Protein AF-A0A831TQZ9-F1 (afdb_monomer_lite)

Secondary structure (DSSP, 8-state):
--SHHHHHHHHHHHHHHHHHHHHHHHHTSS-EEEEEEEEEEETTEEEEEEEEEEEEEEEEEEEE-TTGGGGEEEEEEEETTEEEE-EEETTEEEEEEEEEEEEEEEEEEE--EEE-SSEEEEEEEEE-SBTT-EEEEEEEEE--TT-EEE-SSSEEETTEEEEEEEE-TT-EEEEEEEEEGGG---EEEEEEEEEEEE-SSEEEEEEEEEEEE-SSS-EEEEEEEEETTEEEEEEEETTEEPPGGGEEEEEETTEEEEEEEEEEEE-STT-EEEEEEEEEEE--TT--S--------

Sequence (297 aa):
MRVEGNMRSLVAVLIVTLLAAAYTAYAETSYTAYVRLTGRIENGYVVLFLNMSLPAPTSTLEFNISRHGDRIVLAWAETDRGGVLGRISDEILRIDVDHRRTSFYVILVIDAISTNSTHVNLEIPVPLSPLGSVCRIEGSITLGATFSGETSYGNFSGGVIRYNMTIPPGSLDMVRASALLSNVQLARITYLNRTIYLSPDRVIFLDTYTLKSEGLLPVSTFMLTLPAGYELEGVGSGLFSYPERYISKHSSDNSTLVVIYLLTSLQAPGQEAKLDVKLLRQRSARFSTPSWDWEFL

Structure (mmCIF, N/CA/C/O backbone):
data_AF-A0A831TQZ9-F1
#
_entry.id   AF-A0A831TQZ9-F1
#
loop_
_atom_site.group_PDB
_atom_site.id
_atom_site.type_symbol
_atom_site.label_atom_id
_atom_site.label_alt_id
_atom_site.label_comp_id
_atom_site.label_asym_id
_atom_site.label_entity_id
_atom_site.label_seq_id
_atom_site.pdbx_PDB_ins_code
_atom_site.Cartn_x
_atom_site.Cartn_y
_atom_site.Cartn_z
_atom_site.occupancy
_atom_site.B_iso_or_equiv
_atom_site.auth_seq_id
_atom_site.auth_comp_id
_atom_site.auth_asym_id
_atom_site.auth_atom_id
_atom_site.pdbx_PDB_model_num
ATOM 1 N N . MET A 1 1 ? 64.493 5.624 -24.225 1.00 45.28 1 MET A N 1
ATOM 2 C CA . MET A 1 1 ? 63.245 4.912 -24.584 1.00 45.28 1 MET A CA 1
ATOM 3 C C . MET A 1 1 ? 62.314 4.871 -23.375 1.00 45.28 1 MET A C 1
ATOM 5 O O . MET A 1 1 ? 62.468 4.001 -22.532 1.00 45.28 1 MET A O 1
ATOM 9 N N . ARG A 1 2 ? 61.411 5.848 -23.217 1.00 50.31 2 ARG A N 1
ATOM 10 C CA . ARG A 1 2 ? 60.370 5.822 -22.163 1.00 50.31 2 ARG A CA 1
ATOM 11 C C . ARG A 1 2 ? 59.175 6.725 -22.511 1.00 50.31 2 ARG A C 1
ATOM 13 O O . ARG A 1 2 ? 58.661 7.434 -21.660 1.00 50.31 2 ARG A O 1
ATOM 20 N N . VAL A 1 3 ? 58.780 6.740 -23.787 1.00 50.03 3 VAL A N 1
ATOM 21 C CA . VAL A 1 3 ? 57.689 7.597 -24.303 1.00 50.03 3 VAL A CA 1
ATOM 22 C C . VAL A 1 3 ? 56.472 6.767 -24.747 1.00 50.03 3 VAL A C 1
ATOM 24 O O . VAL A 1 3 ? 55.342 7.227 -24.632 1.00 50.03 3 VAL A O 1
ATOM 27 N N . GLU A 1 4 ? 56.656 5.499 -25.130 1.00 48.94 4 GLU A N 1
ATOM 28 C CA . GLU A 1 4 ? 55.562 4.649 -25.636 1.00 48.94 4 GLU A CA 1
ATOM 29 C C . GLU A 1 4 ? 54.569 4.175 -24.559 1.00 48.94 4 GLU A C 1
ATOM 31 O O . GLU A 1 4 ? 53.394 3.959 -24.856 1.00 48.94 4 GLU A O 1
ATOM 36 N N . GLY A 1 5 ? 54.998 4.054 -23.296 1.00 50.78 5 GLY A N 1
ATOM 37 C CA . GLY A 1 5 ? 54.125 3.619 -22.194 1.00 50.78 5 GLY A CA 1
ATOM 38 C C . GLY A 1 5 ? 53.070 4.658 -21.794 1.00 50.78 5 GLY A C 1
ATOM 39 O O . GLY A 1 5 ? 51.931 4.302 -21.496 1.00 50.78 5 GLY A O 1
ATOM 40 N N . ASN A 1 6 ? 53.415 5.949 -21.857 1.00 55.88 6 ASN A N 1
ATOM 41 C CA . ASN A 1 6 ? 52.508 7.032 -21.460 1.00 55.88 6 ASN A CA 1
ATOM 42 C C . ASN A 1 6 ? 51.420 7.291 -22.505 1.00 55.88 6 ASN A C 1
ATOM 44 O O . ASN A 1 6 ? 50.287 7.587 -22.139 1.00 55.88 6 ASN A O 1
ATOM 48 N N . MET A 1 7 ? 51.733 7.125 -23.792 1.00 53.38 7 MET A N 1
ATOM 49 C CA . MET A 1 7 ? 50.779 7.359 -24.878 1.00 53.38 7 MET A CA 1
ATOM 50 C C . MET A 1 7 ? 49.679 6.287 -24.913 1.00 53.38 7 MET A C 1
ATOM 52 O O . MET A 1 7 ? 48.516 6.610 -25.128 1.00 53.38 7 MET A O 1
ATOM 56 N N . ARG A 1 8 ? 50.011 5.025 -24.603 1.00 55.91 8 ARG A N 1
ATOM 57 C CA . ARG A 1 8 ? 49.020 3.937 -24.488 1.00 55.91 8 ARG A CA 1
ATOM 58 C C . ARG A 1 8 ? 48.081 4.117 -23.293 1.00 55.91 8 ARG A C 1
ATOM 60 O O . ARG A 1 8 ? 46.890 3.858 -23.423 1.00 55.91 8 ARG A O 1
ATOM 67 N N . SER A 1 9 ? 48.600 4.602 -22.162 1.00 59.28 9 SER A N 1
ATOM 68 C CA . SER A 1 9 ? 47.792 4.891 -20.968 1.00 59.28 9 SER A CA 1
ATOM 69 C C . SER A 1 9 ? 46.834 6.068 -21.198 1.00 59.28 9 SER A C 1
ATOM 71 O O . SER A 1 9 ? 45.653 5.979 -20.878 1.00 59.28 9 SER A O 1
ATOM 73 N N . LEU A 1 10 ? 47.302 7.134 -21.858 1.00 63.69 10 LEU A N 1
ATOM 74 C CA . LEU A 1 10 ? 46.471 8.287 -22.226 1.00 63.69 10 LEU A CA 1
ATOM 75 C C . LEU A 1 10 ? 45.359 7.917 -23.212 1.00 63.69 10 LEU A C 1
ATOM 77 O O . LEU A 1 10 ? 44.222 8.341 -23.034 1.00 63.69 10 LEU A O 1
ATOM 81 N N . VAL A 1 11 ? 45.664 7.085 -24.212 1.00 68.50 11 VAL A N 1
ATOM 82 C CA . VAL A 1 11 ? 44.663 6.579 -25.163 1.00 68.50 11 VAL A CA 1
ATOM 83 C C . VAL A 1 11 ? 43.644 5.677 -24.462 1.00 68.50 11 VAL A C 1
ATOM 85 O O . VAL A 1 11 ? 42.454 5.810 -24.718 1.00 68.50 11 VAL A O 1
ATOM 88 N N . ALA A 1 12 ? 44.069 4.814 -23.534 1.00 65.50 12 ALA A N 1
ATOM 89 C CA . ALA A 1 12 ? 43.154 3.974 -22.763 1.00 65.50 12 ALA A CA 1
ATOM 90 C C . ALA A 1 12 ? 42.217 4.804 -21.869 1.00 65.50 12 ALA A C 1
ATOM 92 O O . ALA A 1 12 ? 41.013 4.569 -21.865 1.00 65.50 12 ALA A O 1
ATOM 93 N N . VAL A 1 13 ? 42.739 5.818 -21.170 1.00 71.88 13 VAL A N 1
ATOM 94 C CA . VAL A 1 13 ? 41.924 6.729 -20.349 1.00 71.88 13 VAL A CA 1
ATOM 95 C C . VAL A 1 13 ? 40.950 7.527 -21.215 1.00 71.88 13 VAL A C 1
ATOM 97 O O . VAL A 1 13 ? 39.786 7.658 -20.840 1.00 71.88 13 VAL A O 1
ATOM 100 N N . LEU A 1 14 ? 41.384 8.004 -22.387 1.00 71.31 14 LEU A N 1
ATOM 101 C CA . LEU A 1 14 ? 40.538 8.736 -23.334 1.00 71.31 14 LEU A CA 1
ATOM 102 C C . LEU A 1 14 ? 39.421 7.850 -23.905 1.00 71.31 14 LEU A C 1
ATOM 104 O O . LEU A 1 14 ? 38.276 8.277 -23.987 1.00 71.31 14 LEU A O 1
ATOM 108 N N . ILE A 1 15 ? 39.731 6.599 -24.256 1.00 68.38 15 ILE A N 1
ATOM 109 C CA . ILE A 1 15 ? 38.744 5.620 -24.732 1.00 68.38 15 ILE A CA 1
ATOM 110 C C . ILE A 1 15 ? 37.733 5.296 -23.629 1.00 68.38 15 ILE A C 1
ATOM 112 O O . ILE A 1 15 ? 36.536 5.287 -23.897 1.00 68.38 15 ILE A O 1
ATOM 116 N N . VAL A 1 16 ? 38.180 5.086 -22.387 1.00 65.44 16 VAL A N 1
ATOM 117 C CA . VAL A 1 16 ? 37.290 4.815 -21.244 1.00 65.44 16 VAL A CA 1
ATOM 118 C C . VAL A 1 16 ? 36.401 6.020 -20.926 1.00 65.44 16 VAL A C 1
ATOM 120 O O . VAL A 1 16 ? 35.212 5.841 -20.676 1.00 65.44 16 VAL A O 1
ATOM 123 N N . THR A 1 17 ? 36.927 7.245 -20.991 1.00 64.81 17 THR A N 1
ATOM 124 C CA . THR A 1 17 ? 36.119 8.464 -20.791 1.00 64.81 17 THR A CA 1
ATOM 125 C C . THR A 1 17 ? 35.145 8.712 -21.938 1.00 64.81 17 THR A C 1
ATOM 127 O O . THR A 1 17 ? 34.007 9.093 -21.678 1.00 64.81 17 THR A O 1
ATOM 130 N N . LEU A 1 18 ? 35.528 8.430 -23.187 1.00 58.62 18 LEU A N 1
ATOM 131 C CA . LEU A 1 18 ? 34.622 8.485 -24.339 1.00 58.62 18 LEU A CA 1
ATOM 132 C C . LEU A 1 18 ? 33.531 7.411 -24.270 1.00 58.62 18 LEU A C 1
ATOM 134 O O . LEU A 1 18 ? 32.382 7.713 -24.566 1.00 58.62 18 LEU A O 1
ATOM 138 N N . LEU A 1 19 ? 33.853 6.188 -23.840 1.00 57.56 19 LEU A N 1
ATOM 139 C CA . LEU A 1 19 ? 32.871 5.122 -23.614 1.00 57.56 19 LEU A CA 1
ATOM 140 C C . LEU A 1 19 ? 31.916 5.463 -22.466 1.00 57.56 19 LEU A C 1
ATOM 142 O O . LEU A 1 19 ? 30.716 5.246 -22.599 1.00 57.56 19 LEU A O 1
ATOM 146 N N . ALA A 1 20 ? 32.420 6.043 -21.373 1.00 53.69 20 ALA A N 1
ATOM 147 C CA . ALA A 1 20 ? 31.590 6.504 -20.263 1.00 53.69 20 ALA A CA 1
ATOM 148 C C . ALA A 1 20 ? 30.656 7.650 -20.691 1.00 53.69 20 ALA A C 1
ATOM 150 O O . ALA A 1 20 ? 29.463 7.601 -20.402 1.00 53.69 20 ALA A O 1
ATOM 151 N N . ALA A 1 21 ? 31.168 8.629 -21.444 1.00 53.00 21 ALA A N 1
ATOM 152 C CA . ALA A 1 21 ? 30.381 9.746 -21.967 1.00 53.00 21 ALA A CA 1
ATOM 153 C C . ALA A 1 21 ? 29.355 9.302 -23.030 1.00 53.00 21 ALA A C 1
ATOM 155 O O . ALA A 1 21 ? 28.227 9.797 -23.061 1.00 53.00 21 ALA A O 1
ATOM 156 N N . ALA A 1 22 ? 29.716 8.339 -23.884 1.00 48.84 22 ALA A N 1
ATOM 157 C CA . ALA A 1 22 ? 28.809 7.754 -24.867 1.00 48.84 22 ALA A CA 1
ATOM 158 C C . ALA A 1 22 ? 27.706 6.924 -24.196 1.00 48.84 22 ALA A C 1
ATOM 160 O O . ALA A 1 22 ? 26.559 6.991 -24.626 1.00 48.84 22 ALA A O 1
ATOM 161 N N . TYR A 1 23 ? 28.015 6.201 -23.113 1.00 48.91 23 TYR A N 1
ATOM 162 C CA . TYR A 1 23 ? 27.015 5.485 -22.319 1.00 48.91 23 TYR A CA 1
ATOM 163 C C . TYR A 1 23 ? 26.017 6.448 -21.660 1.00 48.91 23 TYR A C 1
ATOM 165 O O . TYR A 1 23 ? 24.810 6.221 -21.734 1.00 48.91 23 TYR A O 1
ATOM 173 N N . THR A 1 24 ? 26.490 7.566 -21.095 1.00 47.72 24 THR A N 1
ATOM 174 C CA . THR A 1 24 ? 25.603 8.591 -20.519 1.00 47.72 24 THR A CA 1
ATOM 175 C C . THR A 1 24 ? 24.742 9.287 -21.576 1.00 47.72 24 THR A C 1
ATOM 177 O O . THR A 1 24 ? 23.561 9.508 -21.335 1.00 47.72 24 THR A O 1
ATOM 180 N N . ALA A 1 25 ? 25.280 9.563 -22.769 1.00 42.09 25 ALA A N 1
ATOM 181 C CA . ALA A 1 25 ? 24.536 10.228 -23.844 1.00 42.09 25 ALA A CA 1
ATOM 182 C C . ALA A 1 25 ? 23.532 9.301 -24.562 1.00 42.09 25 ALA A C 1
ATOM 184 O O . ALA A 1 25 ? 22.461 9.743 -24.986 1.00 42.09 25 ALA A O 1
ATOM 185 N N . TYR A 1 26 ? 23.843 8.005 -24.689 1.00 44.28 26 TYR A N 1
ATOM 186 C CA . TYR A 1 26 ? 22.933 7.026 -25.297 1.00 44.28 26 TYR A CA 1
ATOM 187 C C . TYR A 1 26 ? 21.764 6.676 -24.363 1.00 44.28 26 TYR A C 1
ATOM 189 O O . TYR A 1 26 ? 20.643 6.464 -24.824 1.00 44.28 26 TYR A O 1
ATOM 197 N N . ALA A 1 27 ? 21.992 6.691 -23.044 1.00 45.19 27 ALA A N 1
ATOM 198 C CA . ALA A 1 27 ? 20.938 6.514 -22.046 1.00 45.19 27 ALA A CA 1
ATOM 199 C C . ALA A 1 27 ? 19.911 7.666 -22.037 1.00 45.19 27 ALA A C 1
ATOM 201 O O . ALA A 1 27 ? 18.756 7.444 -21.681 1.00 45.19 27 ALA A O 1
ATOM 202 N N . GLU A 1 28 ? 20.298 8.874 -22.464 1.00 44.91 28 GLU A N 1
ATOM 203 C CA . GLU A 1 28 ? 19.403 10.038 -22.504 1.00 44.91 28 GLU A CA 1
ATOM 204 C C . GLU A 1 28 ? 18.481 10.094 -23.735 1.00 44.91 28 GLU A C 1
ATOM 206 O O . GLU A 1 28 ? 17.504 10.842 -23.711 1.00 44.91 28 GLU A O 1
ATOM 211 N N . THR A 1 29 ? 18.738 9.337 -24.813 1.00 42.62 29 THR A N 1
ATOM 212 C CA . THR A 1 29 ? 18.192 9.710 -26.137 1.00 42.62 29 THR A CA 1
ATOM 213 C C . THR A 1 29 ? 17.257 8.728 -26.851 1.00 42.62 29 THR A C 1
ATOM 215 O O . THR A 1 29 ? 16.837 9.057 -27.957 1.00 42.62 29 THR A O 1
ATOM 218 N N . SER A 1 30 ? 16.825 7.581 -26.298 1.00 46.62 30 SER A N 1
ATOM 219 C CA . SER A 1 30 ? 15.807 6.781 -27.040 1.00 46.62 30 SER A CA 1
ATOM 220 C C . SER A 1 30 ? 14.909 5.771 -26.306 1.00 46.62 30 SER A C 1
ATOM 222 O O . SER A 1 30 ? 13.954 5.307 -26.925 1.00 46.62 30 SER A O 1
ATOM 224 N N . TYR A 1 31 ? 15.106 5.455 -25.020 1.00 56.94 31 TYR A N 1
ATOM 225 C CA . TYR A 1 31 ? 14.285 4.439 -24.325 1.00 56.94 31 TYR A CA 1
ATOM 226 C C . TYR A 1 31 ? 13.907 4.852 -22.898 1.00 56.94 31 TYR A C 1
ATOM 228 O O . TYR A 1 31 ? 14.174 4.138 -21.932 1.00 56.94 31 TYR A O 1
ATOM 236 N N . THR A 1 32 ? 13.283 6.021 -22.760 1.00 80.12 32 THR A N 1
ATOM 237 C CA . THR A 1 32 ? 12.825 6.517 -21.457 1.00 80.12 32 THR A CA 1
ATOM 238 C C . THR A 1 32 ? 11.405 6.034 -21.191 1.00 80.12 32 THR A C 1
ATOM 240 O O . THR A 1 32 ? 10.458 6.490 -21.830 1.00 80.12 32 THR A O 1
ATOM 243 N N . ALA A 1 33 ? 11.250 5.113 -20.245 1.00 91.38 33 ALA A N 1
ATOM 244 C CA . ALA A 1 33 ? 9.949 4.798 -19.675 1.00 91.38 33 ALA A CA 1
ATOM 245 C C . ALA A 1 33 ? 9.443 5.979 -18.831 1.00 91.38 33 ALA A C 1
ATOM 247 O O . ALA A 1 33 ? 10.221 6.774 -18.305 1.00 91.38 33 ALA A O 1
ATOM 248 N N . TYR A 1 34 ? 8.132 6.106 -18.689 1.00 95.38 34 TYR A N 1
ATOM 249 C CA . TYR A 1 34 ? 7.502 7.075 -17.799 1.00 95.38 34 TYR A CA 1
ATOM 250 C C . TYR A 1 34 ? 6.829 6.335 -16.650 1.00 95.38 34 TYR A C 1
ATOM 252 O O . TYR A 1 34 ? 6.107 5.368 -16.889 1.00 95.38 34 TYR A O 1
ATOM 260 N N . VAL A 1 35 ? 7.059 6.787 -15.419 1.00 96.56 35 VAL A N 1
ATOM 261 C CA . VAL A 1 35 ? 6.454 6.228 -14.206 1.00 96.56 35 VAL A CA 1
ATOM 262 C C . VAL A 1 35 ? 5.778 7.358 -13.442 1.00 96.56 35 VAL A C 1
ATOM 264 O O . VAL A 1 35 ? 6.437 8.285 -12.974 1.00 96.56 35 VAL A O 1
ATOM 267 N N . ARG A 1 36 ? 4.459 7.266 -13.284 1.00 97.38 36 ARG A N 1
ATOM 268 C CA . ARG A 1 36 ? 3.691 8.115 -12.380 1.00 97.38 36 ARG A CA 1
ATOM 269 C C . ARG A 1 36 ? 3.453 7.372 -11.074 1.00 97.38 36 ARG A C 1
ATOM 271 O O . ARG A 1 36 ? 2.739 6.373 -11.054 1.00 97.38 36 ARG A O 1
ATOM 278 N N . LEU A 1 37 ? 4.038 7.880 -9.997 1.00 97.25 37 LEU A N 1
ATOM 279 C CA . LEU A 1 37 ? 3.969 7.302 -8.661 1.00 97.25 37 LEU A CA 1
ATOM 280 C C . LEU A 1 37 ? 3.017 8.111 -7.781 1.00 97.25 37 LEU A C 1
ATOM 282 O O . LEU A 1 37 ? 3.194 9.311 -7.583 1.00 97.25 37 LEU A O 1
ATOM 286 N N . THR A 1 38 ? 2.049 7.448 -7.171 1.00 96.81 38 THR A N 1
ATOM 287 C CA . THR A 1 38 ? 1.302 8.013 -6.044 1.00 96.81 38 THR A CA 1
ATOM 288 C C . THR A 1 38 ? 1.358 7.042 -4.884 1.00 96.81 38 THR A C 1
ATOM 290 O O . THR A 1 38 ? 1.148 5.856 -5.096 1.00 96.81 38 THR A O 1
ATOM 293 N N . GLY A 1 39 ? 1.621 7.512 -3.671 1.00 94.94 39 GLY A N 1
ATOM 294 C CA . GLY A 1 39 ? 1.607 6.655 -2.491 1.00 94.94 39 GLY A CA 1
ATOM 295 C C . GLY A 1 39 ? 0.960 7.325 -1.294 1.00 94.94 39 GLY A C 1
ATOM 296 O O . GLY A 1 39 ? 0.911 8.554 -1.212 1.00 94.94 39 GLY A O 1
ATOM 297 N N . ARG A 1 40 ? 0.458 6.523 -0.361 1.00 92.88 40 ARG A N 1
ATOM 298 C CA . ARG A 1 40 ? -0.129 7.008 0.891 1.00 92.88 40 ARG A CA 1
ATOM 299 C C . ARG A 1 40 ? -0.112 5.930 1.965 1.00 92.88 40 ARG A C 1
ATOM 301 O O . ARG A 1 40 ? 0.042 4.750 1.659 1.00 92.88 40 ARG A O 1
ATOM 308 N N . ILE A 1 41 ? -0.258 6.349 3.217 1.00 88.69 41 ILE A N 1
ATOM 309 C CA . ILE A 1 41 ? -0.460 5.427 4.335 1.00 88.69 41 ILE A CA 1
ATOM 310 C C . ILE A 1 41 ? -1.941 5.049 4.386 1.00 88.69 41 ILE A C 1
ATOM 312 O O . ILE A 1 41 ? -2.796 5.930 4.467 1.00 88.69 41 ILE A O 1
ATOM 316 N N . GLU A 1 42 ? -2.237 3.754 4.372 1.00 84.31 42 GLU A N 1
ATOM 317 C CA . GLU A 1 42 ? -3.580 3.214 4.568 1.00 84.31 42 GLU A CA 1
ATOM 318 C C . GLU A 1 42 ? -3.540 2.076 5.578 1.00 84.31 42 GLU A C 1
ATOM 320 O O . GLU A 1 42 ? -2.797 1.114 5.411 1.00 84.31 42 GLU A O 1
ATOM 325 N N . ASN A 1 43 ? -4.361 2.175 6.626 1.00 81.12 43 ASN A N 1
ATOM 326 C CA . ASN A 1 43 ? -4.662 1.058 7.525 1.00 81.12 43 ASN A CA 1
ATOM 327 C C . ASN A 1 43 ? -3.433 0.313 8.102 1.00 81.12 43 ASN A C 1
ATOM 329 O O . ASN A 1 43 ? -3.472 -0.901 8.309 1.00 81.12 43 ASN A O 1
ATOM 333 N N . GLY A 1 44 ? -2.348 1.046 8.377 1.00 83.44 44 GLY A N 1
ATOM 334 C CA . GLY A 1 44 ? -1.099 0.502 8.927 1.00 83.44 44 GLY A CA 1
ATOM 335 C C . GLY A 1 44 ? -0.077 0.041 7.883 1.00 83.44 44 GLY A C 1
ATOM 336 O O . GLY A 1 44 ? 0.973 -0.471 8.259 1.00 83.44 44 GLY A O 1
ATOM 337 N N . TYR A 1 45 ? -0.346 0.264 6.597 1.00 90.56 45 TYR A N 1
ATOM 338 C CA . TYR A 1 45 ? 0.538 -0.053 5.479 1.00 90.56 45 TYR A CA 1
ATOM 339 C C . TYR A 1 45 ? 0.828 1.188 4.639 1.00 90.56 45 TYR A C 1
ATOM 341 O O . TYR A 1 45 ? 0.096 2.178 4.675 1.00 90.56 45 TYR A O 1
ATOM 349 N N . VAL A 1 46 ? 1.899 1.135 3.852 1.00 93.62 46 VAL A N 1
ATOM 350 C CA . VAL A 1 46 ? 2.133 2.094 2.772 1.00 93.62 46 VAL A CA 1
ATOM 351 C C . VAL A 1 46 ? 1.690 1.454 1.470 1.00 93.62 46 VAL A C 1
ATOM 353 O O . VAL A 1 46 ? 2.209 0.409 1.085 1.00 93.62 46 VAL A O 1
ATOM 356 N N . VAL A 1 47 ? 0.753 2.097 0.783 1.00 94.19 47 VAL A N 1
ATOM 357 C CA . VAL A 1 47 ? 0.268 1.653 -0.523 1.00 94.19 47 VAL A CA 1
ATOM 358 C C . VAL A 1 47 ? 0.859 2.562 -1.590 1.00 94.19 47 VAL A C 1
ATOM 360 O O . VAL A 1 47 ? 0.710 3.786 -1.522 1.00 94.19 47 VAL A O 1
ATOM 363 N N . LEU A 1 48 ? 1.549 1.970 -2.562 1.00 96.56 48 LEU A N 1
ATOM 364 C CA . LEU A 1 48 ? 2.115 2.649 -3.721 1.00 96.56 48 LEU A CA 1
ATOM 365 C C . LEU A 1 48 ? 1.367 2.224 -4.981 1.00 96.56 48 LEU A C 1
ATOM 367 O O . LEU A 1 48 ? 1.179 1.040 -5.235 1.00 96.56 48 LEU A O 1
ATOM 371 N N . PHE A 1 49 ? 1.014 3.201 -5.802 1.00 96.00 49 PHE A N 1
ATOM 372 C CA . PHE A 1 49 ? 0.387 3.027 -7.101 1.00 96.00 49 PHE A CA 1
ATOM 373 C C . PHE A 1 49 ? 1.343 3.554 -8.169 1.00 96.00 49 PHE A C 1
ATOM 375 O O . PHE A 1 49 ? 1.695 4.738 -8.167 1.00 96.00 49 PHE A O 1
ATOM 382 N N . LEU A 1 50 ? 1.765 2.677 -9.073 1.00 96.56 50 LEU A N 1
ATOM 383 C CA . LEU A 1 50 ? 2.693 2.971 -10.153 1.00 96.56 50 LEU A CA 1
ATOM 384 C C . LEU A 1 50 ? 1.958 2.811 -11.480 1.00 96.56 50 LEU A C 1
ATOM 386 O O . LEU A 1 50 ? 1.612 1.702 -11.881 1.00 96.56 50 LEU A O 1
ATOM 390 N N . ASN A 1 51 ? 1.733 3.919 -12.178 1.00 95.62 51 ASN A N 1
ATOM 391 C CA . ASN A 1 51 ? 1.233 3.909 -13.547 1.00 95.62 51 ASN A CA 1
ATOM 392 C C . ASN A 1 51 ? 2.409 4.126 -14.500 1.00 95.62 51 ASN A C 1
ATOM 394 O O . ASN A 1 51 ? 3.074 5.160 -14.447 1.00 95.62 51 ASN A O 1
ATOM 398 N N . MET A 1 52 ? 2.691 3.136 -15.339 1.00 95.00 52 MET A N 1
ATOM 399 C CA . MET A 1 52 ? 3.896 3.079 -16.150 1.00 95.00 52 MET A CA 1
ATOM 400 C C . MET A 1 52 ? 3.578 3.021 -17.637 1.00 95.00 52 MET A C 1
ATOM 402 O O . MET A 1 52 ? 2.635 2.354 -18.067 1.00 95.00 52 MET A O 1
ATOM 406 N N . SER A 1 53 ? 4.430 3.674 -18.420 1.00 95.44 53 SER A N 1
ATOM 407 C CA . SER A 1 53 ? 4.478 3.596 -19.875 1.00 95.44 53 SER A CA 1
ATOM 408 C C . SER A 1 53 ? 5.905 3.266 -20.302 1.00 95.44 53 SER A C 1
ATOM 410 O O . SER A 1 53 ? 6.829 4.041 -20.062 1.00 95.44 53 SER A O 1
ATOM 412 N N . LEU A 1 54 ? 6.101 2.092 -20.887 1.00 92.94 54 LEU A N 1
ATOM 413 C CA . LEU A 1 54 ? 7.383 1.580 -21.345 1.00 92.94 54 LEU A CA 1
ATOM 414 C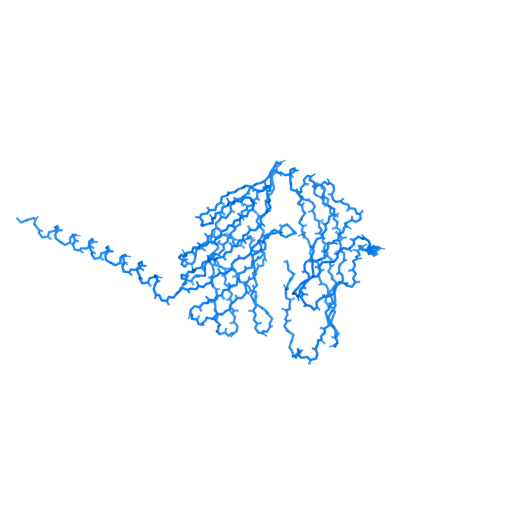 C . LEU A 1 54 ? 7.575 1.853 -22.841 1.00 92.94 54 LEU A C 1
ATOM 416 O O . LEU A 1 54 ? 6.615 1.782 -23.612 1.00 92.94 54 LEU A O 1
ATOM 420 N N . PRO A 1 55 ? 8.822 2.080 -23.286 1.00 89.62 55 PRO A N 1
ATOM 421 C CA . PRO A 1 55 ? 9.121 2.371 -24.686 1.00 89.62 55 PRO A CA 1
ATOM 422 C C . PRO A 1 55 ? 8.946 1.156 -25.612 1.00 89.62 55 PRO A C 1
ATOM 424 O O . PRO A 1 55 ? 8.778 1.325 -26.817 1.00 89.62 55 PRO A O 1
ATOM 427 N N . ALA A 1 56 ? 8.977 -0.067 -25.070 1.00 89.19 56 ALA A N 1
ATOM 428 C CA . ALA A 1 56 ? 8.807 -1.303 -25.825 1.00 89.19 56 ALA A CA 1
ATOM 429 C C . ALA A 1 56 ? 7.840 -2.264 -25.107 1.00 89.19 56 ALA A C 1
ATOM 431 O O . ALA A 1 56 ? 7.843 -2.315 -23.874 1.00 89.19 56 ALA A O 1
ATOM 432 N N . PRO A 1 57 ? 7.031 -3.049 -25.847 1.00 91.06 57 PRO A N 1
ATOM 433 C CA . PRO A 1 57 ? 6.138 -4.030 -25.243 1.00 91.06 57 PRO A CA 1
ATOM 434 C C . PRO A 1 57 ? 6.910 -5.131 -24.500 1.00 91.06 57 PRO A C 1
ATOM 436 O O . PRO A 1 57 ? 7.721 -5.834 -25.107 1.00 91.06 57 PRO A O 1
ATOM 439 N N . THR A 1 58 ? 6.600 -5.346 -23.221 1.00 91.94 58 THR A N 1
ATOM 440 C CA . THR A 1 58 ? 7.165 -6.429 -22.396 1.00 91.94 58 THR A CA 1
ATOM 441 C C . THR A 1 58 ? 6.065 -7.290 -21.789 1.00 91.94 58 THR A C 1
ATOM 443 O O . THR A 1 58 ? 4.949 -6.825 -21.578 1.00 91.94 58 THR A O 1
ATOM 446 N N . SER A 1 59 ? 6.367 -8.559 -21.525 1.00 92.88 59 SER A N 1
ATOM 447 C CA . SER A 1 59 ? 5.505 -9.471 -20.759 1.00 92.88 59 SER A CA 1
ATOM 448 C C . SER A 1 59 ? 5.949 -9.618 -19.304 1.00 92.88 59 SER A C 1
ATOM 450 O O . SER A 1 59 ? 5.299 -10.314 -18.532 1.00 92.88 59 SER A O 1
ATOM 452 N N . THR A 1 60 ? 7.063 -8.993 -18.933 1.00 93.69 60 THR A N 1
ATOM 453 C CA . THR A 1 60 ? 7.655 -9.122 -17.605 1.00 93.69 60 THR A CA 1
ATOM 454 C C . THR A 1 60 ? 8.105 -7.748 -17.125 1.00 93.69 60 THR A C 1
ATOM 456 O O . THR A 1 60 ? 8.798 -7.026 -17.848 1.00 93.69 60 THR A O 1
ATOM 459 N N . LEU A 1 61 ? 7.710 -7.404 -15.903 1.00 94.62 61 LEU A N 1
ATOM 460 C CA . LEU A 1 61 ? 8.255 -6.294 -15.132 1.00 94.62 61 LEU A CA 1
ATOM 461 C C . LEU A 1 61 ? 9.095 -6.858 -13.999 1.00 94.62 61 LEU A C 1
ATOM 463 O O . LEU A 1 61 ? 8.643 -7.739 -13.271 1.00 94.62 61 LEU A O 1
ATOM 467 N N . GLU A 1 62 ? 10.289 -6.320 -13.823 1.00 96.19 62 GLU A N 1
ATOM 468 C CA . GLU A 1 62 ? 11.155 -6.668 -12.705 1.00 96.19 62 GLU A CA 1
ATOM 469 C C . GLU A 1 62 ? 11.588 -5.389 -12.013 1.00 96.19 62 GLU A C 1
ATOM 471 O O . GLU A 1 62 ? 11.984 -4.436 -12.676 1.00 96.19 62 GLU A O 1
ATOM 476 N N . PHE A 1 63 ? 11.520 -5.364 -10.691 1.00 96.62 63 PHE A N 1
ATOM 477 C CA . PHE A 1 63 ? 11.981 -4.258 -9.870 1.00 96.62 63 PHE A CA 1
ATOM 478 C C . PHE A 1 63 ? 13.035 -4.755 -8.904 1.00 96.62 63 PHE A C 1
ATOM 480 O O . PHE A 1 63 ? 12.875 -5.804 -8.279 1.00 96.62 63 PHE A O 1
ATOM 487 N N . ASN A 1 64 ? 14.084 -3.960 -8.744 1.00 95.88 64 ASN A N 1
ATOM 488 C CA . ASN A 1 64 ? 15.005 -4.148 -7.643 1.00 95.88 64 ASN A CA 1
ATOM 489 C C . ASN A 1 64 ? 14.322 -3.735 -6.334 1.00 95.88 64 ASN A C 1
ATOM 491 O O . ASN A 1 64 ? 13.780 -2.634 -6.237 1.00 95.88 64 ASN A O 1
ATOM 495 N N . ILE A 1 65 ? 14.376 -4.606 -5.333 1.00 94.06 65 ILE A N 1
ATOM 496 C CA . ILE A 1 65 ? 13.847 -4.358 -3.988 1.00 94.06 65 ILE A CA 1
ATOM 497 C C . ILE A 1 65 ? 14.925 -4.539 -2.907 1.00 94.06 65 ILE A C 1
ATOM 499 O O . ILE A 1 65 ? 14.602 -4.456 -1.728 1.00 94.06 65 ILE A O 1
ATOM 503 N N . SER A 1 66 ? 16.197 -4.747 -3.283 1.00 86.81 66 SER A N 1
ATOM 504 C CA . SER A 1 66 ? 17.398 -4.723 -2.423 1.00 86.81 66 SER A CA 1
ATOM 505 C C . SER A 1 66 ? 17.197 -5.317 -1.018 1.00 86.81 66 SER A C 1
ATOM 507 O O . SER A 1 66 ? 17.372 -4.627 -0.019 1.00 86.81 66 SER A O 1
ATOM 509 N N . ARG A 1 67 ? 16.817 -6.599 -0.924 1.00 85.62 67 ARG A N 1
ATOM 510 C CA . ARG A 1 67 ? 16.533 -7.343 0.334 1.00 85.62 67 ARG A CA 1
ATOM 511 C C . ARG A 1 67 ? 15.305 -6.920 1.136 1.00 85.62 67 ARG A C 1
ATOM 513 O O . ARG A 1 67 ? 15.035 -7.545 2.151 1.00 85.62 67 ARG A O 1
ATOM 520 N N . HIS A 1 68 ? 14.523 -5.954 0.676 1.00 90.88 68 HIS A N 1
ATOM 521 C CA . HIS A 1 68 ? 13.299 -5.512 1.352 1.00 90.88 68 HIS A CA 1
ATOM 522 C C . HIS A 1 68 ? 12.048 -6.276 0.899 1.00 90.88 68 HIS A C 1
ATOM 524 O O . HIS A 1 68 ? 10.933 -5.762 0.972 1.00 90.88 68 HIS A O 1
ATOM 530 N N . GLY A 1 69 ? 12.223 -7.496 0.387 1.00 86.88 69 GLY A N 1
ATOM 531 C CA . GLY A 1 69 ? 11.113 -8.315 -0.097 1.00 86.88 69 GLY A CA 1
ATOM 532 C C . GLY A 1 69 ? 10.190 -8.819 1.002 1.00 86.88 69 GLY A C 1
ATOM 533 O O . GLY A 1 69 ? 9.006 -9.000 0.758 1.00 86.88 69 GLY A O 1
ATOM 534 N N . ASP A 1 70 ? 10.711 -8.968 2.216 1.00 90.56 70 ASP A N 1
ATOM 535 C CA . ASP A 1 70 ? 9.951 -9.299 3.421 1.00 90.56 70 ASP A CA 1
ATOM 536 C C . ASP A 1 70 ? 8.924 -8.221 3.804 1.00 90.56 70 ASP A C 1
ATOM 538 O O . ASP A 1 70 ? 7.933 -8.522 4.463 1.00 90.56 70 ASP A O 1
ATOM 542 N N . ARG A 1 71 ? 9.133 -6.977 3.360 1.00 92.38 71 ARG A N 1
ATOM 543 C CA . ARG A 1 71 ? 8.224 -5.848 3.608 1.00 92.38 71 ARG A CA 1
ATOM 544 C C . ARG A 1 71 ? 7.122 -5.719 2.572 1.00 92.38 71 ARG A C 1
ATOM 546 O O . ARG A 1 71 ? 6.152 -5.011 2.815 1.00 92.38 71 ARG A O 1
ATOM 553 N N . ILE A 1 72 ? 7.256 -6.344 1.406 1.00 93.44 72 ILE A N 1
ATOM 554 C CA . ILE A 1 72 ? 6.234 -6.267 0.362 1.00 93.44 72 ILE A CA 1
ATOM 555 C C . ILE A 1 72 ? 5.184 -7.333 0.660 1.00 93.44 72 ILE A C 1
ATOM 557 O O . ILE A 1 72 ? 5.381 -8.517 0.400 1.00 93.44 72 ILE A O 1
ATOM 561 N N . VAL A 1 73 ? 4.058 -6.889 1.210 1.00 92.06 73 VAL A N 1
ATOM 562 C CA . VAL A 1 73 ? 2.924 -7.745 1.581 1.00 92.06 73 VAL A CA 1
ATOM 563 C C . VAL A 1 73 ? 2.144 -8.169 0.341 1.00 92.06 73 VAL A C 1
ATOM 565 O O . VAL A 1 73 ? 1.721 -9.317 0.225 1.00 92.06 73 VAL A O 1
ATOM 568 N N . LEU A 1 74 ? 1.972 -7.243 -0.604 1.00 92.62 74 LEU A N 1
ATOM 569 C CA . LEU A 1 74 ? 1.317 -7.491 -1.880 1.00 92.62 74 LEU A CA 1
ATOM 570 C C . LEU A 1 74 ? 2.041 -6.726 -2.984 1.00 92.62 74 LEU A C 1
ATOM 572 O O . LEU A 1 74 ? 2.372 -5.552 -2.835 1.00 92.62 74 LEU A O 1
ATOM 576 N N . ALA A 1 75 ? 2.202 -7.384 -4.124 1.00 95.06 75 ALA A N 1
ATOM 577 C CA . ALA A 1 75 ? 2.447 -6.733 -5.395 1.00 95.06 75 ALA A CA 1
ATOM 578 C C . ALA A 1 75 ? 1.425 -7.258 -6.401 1.00 95.06 75 ALA A C 1
ATOM 580 O O . ALA A 1 75 ? 1.295 -8.470 -6.581 1.00 95.06 75 ALA A O 1
ATOM 581 N N . TRP A 1 76 ? 0.700 -6.359 -7.048 1.00 94.31 76 TRP A N 1
ATOM 582 C CA . TRP A 1 76 ? -0.354 -6.695 -7.995 1.00 94.31 76 TRP A CA 1
ATOM 583 C C . TRP A 1 76 ? -0.250 -5.800 -9.224 1.00 94.31 76 TRP A C 1
ATOM 585 O O . TRP A 1 76 ? 0.087 -4.626 -9.098 1.00 94.31 76 TRP A O 1
ATOM 595 N N . ALA A 1 77 ? -0.535 -6.337 -10.407 1.00 92.25 77 ALA A N 1
ATOM 596 C CA . ALA A 1 77 ? -0.618 -5.549 -11.630 1.00 92.25 77 ALA A CA 1
ATOM 597 C C . ALA A 1 77 ? -1.889 -5.844 -12.417 1.00 92.25 77 ALA A C 1
ATOM 599 O O . ALA A 1 77 ? -2.299 -7.000 -12.542 1.00 92.25 77 ALA A O 1
ATOM 600 N N . GLU A 1 78 ? -2.459 -4.797 -13.004 1.00 87.44 78 GLU A N 1
ATOM 601 C CA . GLU A 1 78 ? -3.660 -4.882 -13.827 1.00 87.44 78 GLU A CA 1
ATOM 602 C C . GLU A 1 78 ? -3.383 -5.539 -15.190 1.00 87.44 78 GLU A C 1
ATOM 604 O O . GLU A 1 78 ? -2.377 -5.281 -15.862 1.00 87.44 78 GLU A O 1
ATOM 609 N N . THR A 1 79 ? -4.324 -6.369 -15.632 1.00 82.06 79 THR A N 1
ATOM 610 C CA . THR A 1 79 ? -4.334 -7.039 -16.937 1.00 82.06 79 THR A CA 1
ATOM 611 C C . THR A 1 79 ? -5.735 -6.987 -17.542 1.00 82.06 79 THR A C 1
ATOM 613 O O . THR A 1 79 ? -6.715 -6.776 -16.834 1.00 82.06 79 THR A O 1
ATOM 616 N N . ASP A 1 80 ? -5.868 -7.287 -18.836 1.00 74.81 80 ASP A N 1
ATOM 617 C CA . ASP A 1 80 ? -7.184 -7.380 -19.496 1.00 74.81 80 ASP A CA 1
ATOM 618 C C . ASP A 1 80 ? -8.111 -8.438 -18.860 1.00 74.81 80 ASP A C 1
ATOM 620 O O . ASP A 1 80 ? -9.322 -8.433 -19.077 1.00 74.81 80 ASP A O 1
ATOM 624 N N . ARG A 1 81 ? -7.548 -9.362 -18.071 1.00 71.88 81 ARG A N 1
ATOM 625 C CA . ARG A 1 81 ? -8.258 -10.456 -17.396 1.00 71.88 81 ARG A CA 1
ATOM 626 C C . ARG A 1 81 ? -8.382 -10.246 -15.881 1.00 71.88 81 ARG A C 1
ATOM 628 O O . ARG A 1 81 ? -8.655 -11.205 -15.162 1.00 71.88 81 ARG A O 1
ATOM 635 N N . GLY A 1 82 ? -8.184 -9.023 -15.386 1.00 73.81 82 GLY A N 1
ATOM 636 C CA . GLY A 1 82 ? -8.174 -8.683 -13.958 1.00 73.81 82 GLY A CA 1
ATOM 637 C C . GLY A 1 82 ? -6.780 -8.280 -13.517 1.00 73.81 82 GLY A C 1
ATOM 638 O O . GLY A 1 82 ? -6.331 -7.186 -13.831 1.00 73.81 82 GLY A O 1
ATOM 639 N N . GLY A 1 83 ? -6.040 -9.169 -12.859 1.00 84.62 83 GLY A N 1
ATOM 640 C CA . GLY A 1 83 ? -4.646 -8.877 -12.548 1.00 84.62 83 GLY A CA 1
ATOM 641 C C . GLY A 1 83 ? -3.815 -10.076 -12.137 1.00 84.62 83 GLY A C 1
ATOM 642 O O . GLY A 1 83 ? -4.324 -11.180 -11.938 1.00 84.62 83 GLY A O 1
ATOM 643 N N . VAL A 1 84 ? -2.515 -9.835 -12.040 1.00 90.50 84 VAL A N 1
ATOM 644 C CA . VAL A 1 84 ? -1.493 -10.834 -11.730 1.00 90.50 84 VAL A CA 1
ATOM 645 C C . VAL A 1 84 ? -0.740 -10.442 -10.469 1.00 90.50 84 VAL A C 1
ATOM 647 O O . VAL A 1 84 ? -0.478 -9.265 -10.225 1.00 90.50 84 VAL A O 1
ATOM 650 N N . LEU A 1 85 ? -0.387 -11.443 -9.665 1.00 93.88 85 LEU A N 1
ATOM 651 C CA . LEU A 1 85 ? 0.422 -11.249 -8.468 1.00 93.88 85 LEU A CA 1
ATOM 652 C C . LEU A 1 85 ? 1.908 -11.259 -8.819 1.00 93.88 85 LEU A C 1
ATOM 654 O O . LEU A 1 85 ? 2.377 -12.100 -9.593 1.00 93.88 85 LEU A O 1
ATOM 658 N N . GLY A 1 86 ? 2.641 -10.338 -8.206 1.00 94.69 86 GLY A N 1
ATOM 659 C CA . GLY A 1 86 ? 4.089 -10.330 -8.228 1.00 94.69 86 GLY A CA 1
ATOM 660 C C . GLY A 1 86 ? 4.674 -11.459 -7.385 1.00 94.69 86 GLY A C 1
ATOM 661 O O . GLY A 1 86 ? 4.070 -11.937 -6.425 1.00 94.69 86 GLY A O 1
ATOM 662 N N . ARG A 1 87 ? 5.872 -11.892 -7.758 1.00 96.19 87 ARG A N 1
ATOM 663 C CA . ARG A 1 87 ? 6.662 -12.893 -7.045 1.00 96.19 87 ARG A CA 1
ATOM 664 C C . ARG A 1 87 ? 7.988 -12.276 -6.665 1.00 96.19 87 ARG A C 1
ATOM 666 O O . ARG A 1 87 ? 8.579 -11.547 -7.456 1.00 96.19 87 ARG A O 1
ATOM 673 N N . ILE A 1 88 ? 8.455 -12.596 -5.473 1.00 94.19 88 ILE A N 1
ATOM 674 C CA . ILE A 1 88 ? 9.730 -12.109 -4.968 1.00 94.19 88 ILE A CA 1
ATOM 675 C C . ILE A 1 88 ? 10.723 -13.265 -4.986 1.00 94.19 88 ILE A C 1
ATOM 677 O O . ILE A 1 88 ? 10.452 -14.319 -4.413 1.00 94.19 88 ILE A O 1
ATOM 681 N N . SER A 1 89 ? 11.856 -13.067 -5.657 1.00 90.31 89 SER A N 1
ATOM 682 C CA . SER A 1 89 ? 12.995 -13.992 -5.667 1.00 90.31 89 SER A CA 1
ATOM 683 C C . SER A 1 89 ? 14.277 -13.180 -5.666 1.00 90.31 89 SER A C 1
ATOM 685 O O . SER A 1 89 ? 14.390 -12.249 -6.455 1.00 90.31 89 SER A O 1
ATOM 687 N N . ASP A 1 90 ? 15.227 -13.531 -4.799 1.00 82.31 90 ASP A N 1
ATOM 688 C CA . ASP A 1 90 ? 16.600 -13.005 -4.826 1.00 82.31 90 ASP A CA 1
ATOM 689 C C . ASP A 1 90 ? 16.682 -11.477 -4.990 1.00 82.31 90 ASP A C 1
ATOM 691 O O . ASP A 1 90 ? 17.375 -10.962 -5.862 1.00 82.31 90 ASP A O 1
ATOM 695 N N . GLU A 1 91 ? 15.946 -10.746 -4.142 1.00 92.38 91 GLU A N 1
ATOM 696 C CA . GLU A 1 91 ? 15.911 -9.271 -4.121 1.00 92.38 91 GLU A CA 1
ATOM 697 C C . GLU A 1 91 ? 15.235 -8.611 -5.337 1.00 92.38 91 GLU A C 1
ATOM 699 O O . GLU A 1 91 ? 15.298 -7.390 -5.495 1.00 92.38 91 GLU A O 1
ATOM 704 N N . ILE A 1 92 ? 14.540 -9.394 -6.162 1.00 95.81 92 ILE A N 1
ATOM 705 C CA . ILE A 1 92 ? 13.779 -8.919 -7.314 1.00 95.81 92 ILE A CA 1
ATOM 706 C C . ILE A 1 92 ? 12.295 -9.187 -7.089 1.00 95.81 92 ILE A C 1
ATOM 708 O O . ILE A 1 92 ? 11.878 -10.309 -6.797 1.00 95.81 92 ILE A O 1
ATOM 712 N N . LEU A 1 93 ? 11.485 -8.147 -7.278 1.00 97.06 93 LEU A N 1
ATOM 713 C CA . LEU A 1 93 ? 10.049 -8.278 -7.469 1.00 97.06 93 LEU A CA 1
ATOM 714 C C . LEU A 1 93 ? 9.770 -8.451 -8.961 1.00 97.06 93 LEU A C 1
ATOM 716 O O . LEU A 1 93 ? 10.024 -7.541 -9.745 1.00 97.06 93 LEU A O 1
ATOM 720 N N . ARG A 1 94 ? 9.208 -9.593 -9.346 1.00 97.00 94 ARG A N 1
ATOM 721 C CA . ARG A 1 94 ? 8.869 -9.940 -10.725 1.00 97.00 94 ARG A CA 1
ATOM 722 C C . ARG A 1 94 ? 7.363 -10.052 -10.916 1.00 97.00 94 ARG A C 1
ATOM 724 O O . ARG A 1 94 ? 6.684 -10.718 -10.142 1.00 97.00 94 ARG A O 1
ATOM 731 N N . ILE A 1 95 ? 6.848 -9.456 -11.982 1.00 96.38 95 ILE A N 1
ATOM 732 C CA . ILE A 1 95 ? 5.446 -9.533 -12.390 1.00 96.38 95 ILE A CA 1
ATOM 733 C C . ILE A 1 95 ? 5.408 -10.007 -13.842 1.00 96.38 95 ILE A C 1
ATOM 735 O O . ILE A 1 95 ? 5.893 -9.315 -14.736 1.00 96.38 95 ILE A O 1
ATOM 739 N N . ASP A 1 96 ? 4.826 -11.181 -14.073 1.00 94.38 96 ASP A N 1
ATOM 740 C CA . ASP A 1 96 ? 4.650 -11.754 -15.408 1.00 94.38 96 ASP A CA 1
ATOM 741 C C . ASP A 1 96 ? 3.190 -11.591 -15.854 1.00 94.38 96 ASP A C 1
ATOM 743 O O . ASP A 1 96 ? 2.273 -12.080 -15.192 1.00 94.38 96 ASP A O 1
ATOM 747 N N . VAL A 1 97 ? 2.981 -10.913 -16.983 1.00 91.75 97 VAL A N 1
ATOM 748 C CA . VAL A 1 97 ? 1.670 -10.737 -17.624 1.00 91.75 97 VAL A CA 1
ATOM 749 C C . VAL A 1 97 ? 1.522 -11.678 -18.823 1.00 91.75 97 VAL A C 1
ATOM 751 O O . VAL A 1 97 ? 2.501 -12.112 -19.432 1.00 91.75 97 VAL A O 1
ATOM 754 N N . ASP A 1 98 ? 0.282 -12.000 -19.178 1.00 86.81 98 ASP A N 1
ATOM 755 C CA . ASP A 1 98 ? -0.064 -12.954 -20.237 1.00 86.81 98 ASP A CA 1
ATOM 756 C C . ASP A 1 98 ? 0.283 -12.460 -21.651 1.00 86.81 98 ASP A C 1
ATOM 758 O O . ASP A 1 98 ? 0.579 -13.261 -22.546 1.00 86.81 98 ASP A O 1
ATOM 762 N N . HIS A 1 99 ? 0.274 -11.145 -21.862 1.00 88.25 99 HIS A N 1
ATOM 763 C CA . HIS A 1 99 ? 0.508 -10.516 -23.158 1.00 88.25 99 HIS A CA 1
ATOM 764 C C . HIS A 1 99 ? 1.505 -9.359 -23.055 1.00 88.25 99 HIS A C 1
ATOM 766 O O . HIS A 1 99 ? 1.561 -8.652 -22.051 1.00 88.25 99 HIS A O 1
ATOM 772 N N . ARG A 1 100 ? 2.304 -9.146 -24.112 1.00 91.31 100 ARG A N 1
ATOM 773 C CA . ARG A 1 100 ? 3.264 -8.035 -24.140 1.00 91.31 100 ARG A CA 1
ATOM 774 C C . ARG A 1 100 ? 2.526 -6.701 -24.169 1.00 91.31 100 ARG A C 1
ATOM 776 O O . ARG A 1 100 ? 1.701 -6.475 -25.050 1.00 91.31 100 ARG A O 1
ATOM 783 N N . ARG A 1 101 ? 2.870 -5.811 -23.244 1.00 90.62 101 ARG A N 1
ATOM 784 C CA . ARG A 1 101 ? 2.218 -4.516 -23.042 1.00 90.62 101 ARG A CA 1
ATOM 785 C C . ARG A 1 101 ? 3.247 -3.409 -22.879 1.00 90.62 101 ARG A C 1
ATOM 787 O O . ARG A 1 101 ? 4.371 -3.648 -22.444 1.00 90.62 101 ARG A O 1
ATOM 794 N N . THR A 1 102 ? 2.851 -2.199 -23.248 1.00 91.94 102 THR A N 1
ATOM 795 C CA . THR A 1 102 ? 3.623 -0.976 -22.998 1.00 91.94 102 THR A CA 1
ATOM 796 C C . THR A 1 102 ? 3.103 -0.210 -21.791 1.00 91.94 102 THR A C 1
ATOM 798 O O . THR A 1 102 ? 3.846 0.584 -21.240 1.00 91.94 102 THR A O 1
ATOM 801 N N . SER A 1 103 ? 1.866 -0.442 -21.347 1.00 93.06 103 SER A N 1
ATOM 802 C CA . SER A 1 103 ? 1.293 0.236 -20.184 1.00 93.06 103 SER A CA 1
ATOM 803 C C . SER A 1 103 ? 0.982 -0.748 -19.066 1.00 93.06 103 SER A C 1
ATOM 805 O O . SER A 1 103 ? 0.476 -1.844 -19.318 1.00 93.06 103 SER A O 1
ATOM 807 N N . PHE A 1 104 ? 1.307 -0.342 -17.842 1.00 93.88 104 PHE A N 1
ATOM 808 C CA . PHE A 1 104 ? 1.115 -1.136 -16.637 1.00 93.88 104 PHE A CA 1
ATOM 809 C C . PHE A 1 104 ? 0.598 -0.261 -15.506 1.00 93.88 104 PHE A C 1
ATOM 811 O O . PHE A 1 104 ? 1.101 0.840 -15.289 1.00 93.88 104 PHE A O 1
ATOM 818 N N . TYR A 1 105 ? -0.350 -0.791 -14.745 1.00 93.75 105 TYR A N 1
ATOM 819 C CA . TYR A 1 105 ? -0.764 -0.240 -13.467 1.00 93.75 105 TYR A CA 1
ATOM 820 C C . TY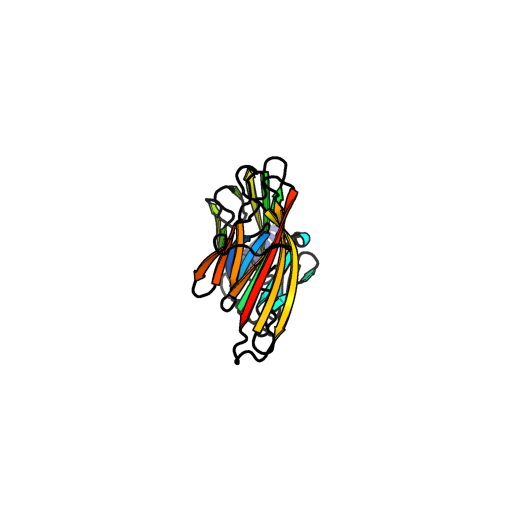R A 1 105 ? -0.414 -1.255 -12.383 1.00 93.75 105 TYR A C 1
ATOM 822 O O . TYR A 1 105 ? -0.868 -2.396 -12.442 1.00 93.75 105 TYR A O 1
ATOM 830 N N . VAL A 1 106 ? 0.459 -0.865 -11.456 1.00 95.00 106 VAL A N 1
ATOM 831 C CA . VAL A 1 106 ? 0.994 -1.731 -10.400 1.00 95.00 106 VAL A CA 1
ATOM 832 C C . VAL A 1 106 ? 0.649 -1.142 -9.041 1.00 95.00 106 VAL A C 1
ATOM 834 O O . VAL A 1 106 ? 0.828 0.053 -8.813 1.00 95.00 106 VAL A O 1
ATOM 837 N N . ILE A 1 107 ? 0.194 -1.997 -8.134 1.00 94.94 107 ILE A N 1
ATOM 838 C CA . ILE A 1 107 ? -0.071 -1.681 -6.734 1.00 94.94 107 ILE A CA 1
ATOM 839 C C . ILE A 1 107 ? 0.922 -2.460 -5.881 1.00 94.94 107 ILE A C 1
ATOM 841 O O . ILE A 1 107 ? 1.062 -3.674 -6.042 1.00 94.94 107 ILE A O 1
ATOM 845 N N . LEU A 1 108 ? 1.597 -1.766 -4.969 1.00 96.12 108 LEU A N 1
ATOM 846 C CA . LEU A 1 108 ? 2.457 -2.363 -3.954 1.00 96.12 108 LEU A CA 1
ATOM 847 C C . LEU A 1 108 ? 1.914 -2.012 -2.573 1.00 96.12 108 LEU A C 1
ATOM 849 O O . LEU A 1 108 ? 1.719 -0.836 -2.275 1.00 96.12 108 LEU A O 1
ATOM 853 N N . VAL A 1 109 ? 1.713 -3.019 -1.729 1.00 94.31 109 VAL A N 1
ATOM 854 C CA . VAL A 1 109 ? 1.374 -2.851 -0.312 1.00 94.31 109 VAL A CA 1
ATOM 855 C C . VAL A 1 109 ? 2.600 -3.220 0.502 1.00 94.31 109 VAL A C 1
ATOM 857 O O . VAL A 1 109 ? 3.123 -4.331 0.392 1.00 94.31 109 VAL A O 1
ATOM 860 N N . ILE A 1 110 ? 3.075 -2.266 1.293 1.00 95.50 110 ILE A N 1
ATOM 861 C CA . ILE A 1 110 ? 4.351 -2.342 1.990 1.00 95.50 110 ILE A CA 1
ATOM 862 C C . ILE A 1 110 ? 4.115 -2.226 3.493 1.00 95.50 110 ILE A C 1
ATOM 864 O O . ILE A 1 110 ? 3.581 -1.227 3.984 1.00 95.50 110 ILE A O 1
ATOM 868 N N . ASP A 1 111 ? 4.589 -3.222 4.232 1.00 94.25 111 ASP A N 1
ATOM 869 C CA . ASP A 1 111 ? 4.776 -3.147 5.673 1.00 94.25 111 ASP A CA 1
ATOM 870 C C . ASP A 1 111 ? 6.043 -2.338 5.992 1.00 94.25 111 ASP A C 1
ATOM 872 O O . ASP A 1 111 ? 7.152 -2.849 6.164 1.00 94.25 111 ASP A O 1
ATOM 876 N N . ALA A 1 112 ? 5.875 -1.019 5.976 1.00 93.06 112 ALA A N 1
ATOM 877 C CA . ALA A 1 112 ? 6.949 -0.065 6.221 1.00 93.06 112 ALA A CA 1
ATOM 878 C C . ALA A 1 112 ? 6.960 0.474 7.657 1.00 93.06 112 ALA A C 1
ATOM 880 O O . ALA A 1 112 ? 7.883 1.206 8.014 1.00 93.06 112 ALA A O 1
ATOM 881 N N . ILE A 1 113 ? 5.933 0.173 8.460 1.00 92.50 113 ILE A N 1
ATOM 882 C CA . ILE A 1 113 ? 5.680 0.857 9.730 1.00 92.50 113 ILE A CA 1
ATOM 883 C C . ILE A 1 113 ? 6.220 0.035 10.891 1.00 92.50 113 ILE A C 1
ATOM 885 O O . ILE A 1 113 ? 5.817 -1.104 11.109 1.00 92.50 113 ILE A O 1
ATOM 889 N N . SER A 1 114 ? 7.077 0.658 11.693 1.00 92.31 114 SER A N 1
ATOM 890 C CA . SER A 1 114 ? 7.536 0.126 12.971 1.00 92.31 114 SER A CA 1
ATOM 891 C C . SER A 1 114 ? 7.344 1.158 14.076 1.00 92.31 114 SER A C 1
ATOM 893 O O . SER A 1 114 ? 7.358 2.365 13.837 1.00 92.31 114 SER A O 1
ATOM 895 N N . THR A 1 115 ? 7.174 0.693 15.308 1.00 91.25 115 THR A N 1
ATOM 896 C CA . THR A 1 115 ? 7.009 1.565 16.474 1.00 91.25 115 THR A CA 1
ATOM 897 C C . THR A 1 115 ? 8.033 1.221 17.538 1.00 91.25 115 THR A C 1
ATOM 899 O O . THR A 1 115 ? 8.296 0.047 17.800 1.00 91.25 115 THR A O 1
ATOM 902 N N . ASN A 1 116 ? 8.567 2.239 18.202 1.00 89.38 116 ASN A N 1
ATOM 903 C CA . ASN A 1 116 ? 9.255 2.081 19.480 1.00 89.38 116 ASN A CA 1
ATOM 904 C C . ASN A 1 116 ? 8.466 2.814 20.582 1.00 89.38 116 ASN A C 1
ATOM 906 O O . ASN A 1 116 ? 7.341 3.253 20.359 1.00 89.38 116 ASN A O 1
ATOM 910 N N . SER A 1 117 ? 9.036 2.954 21.780 1.00 86.81 117 SER A N 1
ATOM 911 C CA . SER A 1 117 ? 8.344 3.572 22.923 1.00 86.81 117 SER A CA 1
ATOM 912 C C . SER A 1 117 ? 7.950 5.042 22.723 1.00 86.81 117 SER A C 1
ATOM 914 O O . SER A 1 117 ? 7.136 5.554 23.486 1.00 86.81 117 SER A O 1
ATOM 916 N N . THR A 1 118 ? 8.532 5.738 21.743 1.00 90.38 118 THR A N 1
ATOM 917 C CA . THR A 1 118 ? 8.369 7.192 21.568 1.00 90.38 118 THR A CA 1
ATOM 918 C C . THR A 1 118 ? 8.043 7.615 20.139 1.00 90.38 118 THR A C 1
ATOM 920 O O . THR A 1 118 ? 7.457 8.679 19.950 1.00 90.38 118 THR A O 1
ATOM 923 N N . HIS A 1 119 ? 8.385 6.804 19.140 1.00 93.69 119 HIS A N 1
ATOM 924 C CA . HIS A 1 119 ? 8.298 7.153 17.728 1.00 93.69 119 HIS A CA 1
ATOM 925 C C . HIS A 1 119 ? 7.619 6.062 16.901 1.00 93.69 119 HIS A C 1
ATOM 927 O O . HIS A 1 119 ? 7.764 4.866 17.164 1.00 93.69 119 HIS A O 1
ATOM 933 N N . VAL A 1 120 ? 6.941 6.512 15.849 1.00 93.69 120 VAL A N 1
ATOM 934 C CA . VAL A 1 120 ? 6.616 5.721 14.662 1.00 93.69 120 VAL A CA 1
ATOM 935 C C . VAL A 1 120 ? 7.734 5.953 13.655 1.00 93.69 120 VAL A C 1
ATOM 937 O O . VAL A 1 120 ? 8.046 7.104 13.353 1.00 93.69 120 VAL A O 1
ATOM 940 N N . ASN A 1 121 ? 8.319 4.881 13.131 1.00 95.12 121 ASN A N 1
ATOM 941 C CA . ASN A 1 121 ? 9.335 4.925 12.087 1.00 95.12 121 ASN A CA 1
ATOM 942 C C . ASN A 1 121 ? 8.801 4.246 10.826 1.00 95.12 121 ASN A C 1
ATOM 944 O O . ASN A 1 121 ? 8.194 3.176 10.888 1.00 95.12 121 ASN A O 1
ATOM 948 N N . LEU A 1 122 ? 9.062 4.874 9.689 1.00 95.12 122 LEU A N 1
ATOM 949 C CA . LEU A 1 122 ? 8.718 4.412 8.358 1.00 95.12 122 LEU A CA 1
ATOM 950 C C . LEU A 1 122 ? 10.002 4.115 7.597 1.00 95.12 122 LEU A C 1
ATOM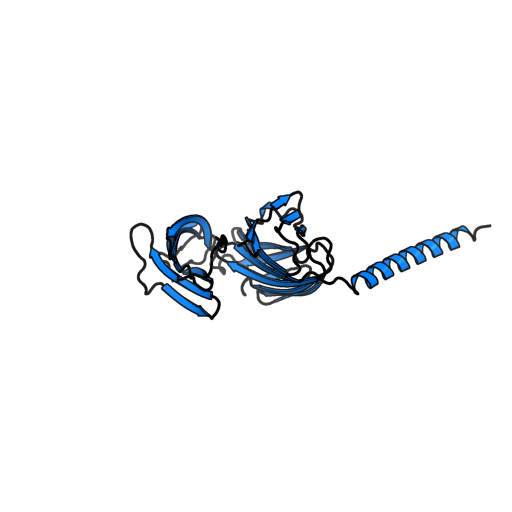 952 O O . LEU A 1 122 ? 10.877 4.975 7.509 1.00 95.12 122 LEU A O 1
ATOM 956 N N . GLU A 1 123 ? 10.082 2.925 7.019 1.00 95.50 123 GLU A N 1
ATOM 957 C CA . GLU A 1 123 ? 11.137 2.531 6.087 1.00 95.50 123 GLU A CA 1
ATOM 958 C C . GLU A 1 123 ? 10.484 1.953 4.834 1.00 95.50 123 GLU A C 1
ATOM 960 O O . GLU A 1 123 ? 10.026 0.808 4.824 1.00 95.50 123 GLU A O 1
ATOM 965 N N . ILE A 1 124 ? 10.382 2.782 3.797 1.00 96.44 124 ILE A N 1
ATOM 966 C CA . ILE A 1 124 ? 9.598 2.490 2.599 1.00 96.44 124 ILE A CA 1
ATOM 967 C C . ILE A 1 124 ? 10.562 2.206 1.440 1.00 96.44 124 ILE A C 1
ATOM 969 O O . ILE A 1 124 ? 11.183 3.146 0.935 1.00 96.44 124 ILE A O 1
ATOM 973 N N . PRO A 1 125 ? 10.687 0.945 0.988 1.00 96.38 125 PRO A N 1
ATOM 974 C CA . PRO A 1 125 ? 11.320 0.628 -0.285 1.00 96.38 125 PRO A CA 1
ATOM 975 C C . PRO A 1 125 ? 10.419 1.082 -1.438 1.00 96.38 125 PRO A C 1
ATOM 977 O O . PRO A 1 125 ? 9.376 0.487 -1.700 1.00 96.38 125 PRO A O 1
ATOM 980 N N . VAL A 1 126 ? 10.815 2.137 -2.143 1.00 97.06 126 VAL A N 1
ATOM 981 C CA . VAL A 1 126 ? 10.073 2.680 -3.285 1.00 97.06 126 VAL A CA 1
ATOM 982 C C . VAL A 1 126 ? 10.792 2.283 -4.575 1.00 97.06 126 VAL A C 1
ATOM 984 O O . VAL A 1 126 ? 11.783 2.924 -4.940 1.00 97.06 126 VAL A O 1
ATOM 987 N N . PRO A 1 127 ? 10.356 1.221 -5.277 1.00 95.69 127 PRO A N 1
ATOM 988 C CA . PRO A 1 127 ? 10.939 0.868 -6.564 1.00 95.69 127 PRO A CA 1
ATOM 989 C C . PRO A 1 127 ? 10.550 1.941 -7.580 1.00 95.69 127 PRO A C 1
ATOM 991 O O . PRO A 1 127 ? 9.377 2.111 -7.908 1.00 95.69 127 PRO A O 1
ATOM 994 N N . LEU A 1 128 ? 11.532 2.709 -8.046 1.00 95.06 128 LEU A N 1
ATOM 995 C CA . LEU A 1 128 ? 11.272 3.872 -8.886 1.00 95.06 128 LEU A CA 1
ATOM 996 C C . LEU A 1 128 ? 11.336 3.537 -10.384 1.00 95.06 128 LEU A C 1
ATOM 998 O O . LEU A 1 128 ? 10.656 4.174 -11.188 1.00 95.06 128 LEU A O 1
ATOM 1002 N N . SER A 1 129 ? 12.142 2.546 -10.772 1.00 94.56 129 SER A N 1
ATOM 1003 C CA . SER A 1 129 ? 12.273 2.093 -12.161 1.00 94.56 129 SER A CA 1
ATOM 1004 C C . SER A 1 129 ? 12.392 0.569 -12.256 1.00 94.56 129 SER A C 1
ATOM 1006 O O . SER A 1 129 ? 13.058 -0.052 -11.420 1.00 94.56 129 SER A O 1
ATOM 1008 N N . PRO A 1 130 ? 11.787 -0.062 -13.279 1.00 93.88 130 PRO A N 1
ATOM 1009 C CA . PRO A 1 130 ? 12.029 -1.464 -13.556 1.00 93.88 130 PRO A CA 1
ATOM 1010 C C . PRO A 1 130 ? 13.474 -1.695 -14.022 1.00 93.88 130 PRO A C 1
ATOM 1012 O O . PRO A 1 130 ? 14.173 -0.790 -14.496 1.00 93.88 130 PRO A O 1
ATOM 1015 N N . LEU A 1 131 ? 13.923 -2.941 -13.910 1.00 91.56 131 LEU A N 1
ATOM 1016 C CA . LEU A 1 131 ? 15.179 -3.404 -14.478 1.00 91.56 131 LEU A CA 1
ATOM 1017 C C . LEU A 1 131 ? 15.162 -3.198 -16.002 1.00 91.56 131 LEU A C 1
ATOM 1019 O O . LEU A 1 131 ? 14.160 -3.419 -16.679 1.00 91.56 131 LEU A O 1
ATOM 1023 N N . GLY A 1 132 ? 16.289 -2.742 -16.548 1.00 87.69 132 GLY A N 1
ATOM 1024 C CA . GLY A 1 132 ? 16.486 -2.570 -17.991 1.00 87.69 132 GLY A CA 1
ATOM 1025 C C . GLY A 1 132 ? 15.900 -1.305 -18.635 1.00 87.69 132 GLY A C 1
ATOM 1026 O O . GLY A 1 132 ? 16.151 -1.101 -19.818 1.00 87.69 132 GLY A O 1
ATOM 1027 N N . SER A 1 133 ? 15.174 -0.436 -17.913 1.00 88.00 133 SER A N 1
ATOM 1028 C CA . SER A 1 133 ? 14.644 0.826 -18.471 1.00 88.00 133 SER A CA 1
ATOM 1029 C C . SER A 1 133 ? 15.016 2.059 -17.648 1.00 88.00 133 SER A C 1
ATOM 1031 O O . SER A 1 133 ? 14.736 2.131 -16.453 1.00 88.00 133 SER A O 1
ATOM 1033 N N . VAL A 1 134 ? 15.597 3.068 -18.301 1.00 92.31 134 VAL A N 1
ATOM 1034 C CA . VAL A 1 134 ? 15.727 4.417 -17.726 1.00 92.31 134 VAL A CA 1
ATOM 1035 C C . VAL A 1 134 ? 14.323 4.999 -17.604 1.00 92.31 134 VAL A C 1
ATOM 1037 O O . VAL A 1 134 ? 13.530 4.877 -18.538 1.00 92.31 134 VAL A O 1
ATOM 1040 N N . CYS A 1 135 ? 13.997 5.619 -16.471 1.00 93.00 135 CYS A N 1
ATOM 1041 C CA . CYS A 1 135 ? 12.649 6.134 -16.232 1.00 93.00 135 CYS A CA 1
ATOM 1042 C C . CYS A 1 135 ? 12.646 7.624 -15.933 1.00 93.00 135 CYS A C 1
ATOM 1044 O O . CYS A 1 135 ? 13.422 8.093 -15.107 1.00 93.00 135 CYS A O 1
ATOM 1046 N N . ARG A 1 136 ? 11.712 8.357 -16.536 1.00 95.56 136 ARG A N 1
ATOM 1047 C CA . ARG A 1 136 ? 11.253 9.642 -16.015 1.00 95.56 136 ARG A CA 1
ATOM 1048 C C . ARG A 1 136 ? 10.183 9.355 -14.969 1.00 95.56 136 ARG A C 1
ATOM 1050 O O . ARG A 1 136 ? 9.108 8.871 -15.319 1.00 95.56 136 ARG A O 1
ATOM 1057 N N . ILE A 1 137 ? 10.481 9.651 -13.710 1.00 95.56 137 ILE A N 1
ATOM 1058 C CA . ILE A 1 137 ? 9.547 9.475 -12.603 1.00 95.56 137 ILE A CA 1
ATOM 1059 C C . ILE A 1 137 ? 8.928 10.806 -12.189 1.00 95.56 137 ILE A C 1
ATOM 1061 O O . ILE A 1 137 ? 9.620 11.817 -12.047 1.00 95.56 137 ILE A O 1
ATOM 1065 N N . GLU A 1 138 ? 7.618 10.788 -11.972 1.00 96.94 138 GLU A N 1
ATOM 1066 C CA . GLU A 1 138 ? 6.845 11.919 -11.477 1.00 96.94 138 GLU A CA 1
ATOM 1067 C C . GLU A 1 138 ? 5.826 11.457 -10.436 1.00 96.94 138 GLU A C 1
ATOM 1069 O O . GLU A 1 138 ? 5.163 10.435 -10.606 1.00 96.94 138 GLU A O 1
ATOM 1074 N N . GLY A 1 139 ? 5.652 12.239 -9.375 1.00 96.19 139 GLY A N 1
ATOM 1075 C CA . GLY A 1 139 ? 4.530 12.084 -8.459 1.00 96.19 139 GLY A CA 1
ATOM 1076 C C . GLY A 1 139 ? 4.937 12.204 -7.001 1.00 96.19 139 GLY A C 1
ATOM 1077 O O . GLY A 1 139 ? 5.910 12.890 -6.678 1.00 96.19 139 GLY A O 1
ATOM 1078 N N . SER A 1 140 ? 4.158 11.609 -6.099 1.00 97.25 140 SER A N 1
ATOM 1079 C CA . SER A 1 140 ? 4.347 11.848 -4.670 1.00 97.25 140 SER A CA 1
ATOM 1080 C C . SER A 1 140 ? 3.814 10.764 -3.748 1.00 97.25 140 SER A C 1
ATOM 1082 O O . SER A 1 140 ? 2.792 10.145 -4.030 1.00 97.25 140 SER A O 1
ATOM 1084 N N . ILE A 1 141 ? 4.448 10.633 -2.586 1.00 97.12 141 ILE A N 1
ATOM 1085 C CA . ILE A 1 141 ? 3.985 9.801 -1.474 1.00 97.12 141 ILE A CA 1
ATOM 1086 C C . ILE A 1 141 ? 3.572 10.721 -0.321 1.00 97.12 141 ILE A C 1
ATOM 1088 O O . ILE A 1 141 ? 4.363 11.559 0.113 1.00 97.12 141 ILE A O 1
ATOM 1092 N N . THR A 1 142 ? 2.345 10.582 0.179 1.00 95.44 142 THR A N 1
ATOM 1093 C CA . THR A 1 142 ? 1.817 11.363 1.307 1.00 95.44 142 THR A CA 1
ATOM 1094 C C . THR A 1 142 ? 1.846 10.537 2.591 1.00 95.44 142 THR A C 1
ATOM 1096 O O . THR A 1 142 ? 1.120 9.555 2.719 1.00 95.44 142 THR A O 1
ATOM 1099 N N . LEU A 1 143 ? 2.665 10.956 3.556 1.00 92.31 143 LEU A N 1
ATOM 1100 C CA . LEU A 1 143 ? 2.807 10.308 4.866 1.00 92.31 143 LEU A CA 1
ATOM 1101 C C . LEU A 1 143 ? 2.020 11.031 5.969 1.00 92.31 143 LEU A C 1
ATOM 1103 O O . LEU A 1 143 ? 1.635 10.422 6.960 1.00 92.31 143 LEU A O 1
ATOM 1107 N N . GLY A 1 144 ? 1.755 12.326 5.784 1.00 86.88 144 GLY A N 1
ATOM 1108 C CA . GLY A 1 144 ? 1.081 13.181 6.762 1.00 86.88 144 GLY A CA 1
ATOM 1109 C C . GLY A 1 144 ? 2.041 14.172 7.419 1.00 86.88 144 GLY A C 1
ATOM 1110 O O . GLY A 1 144 ? 3.217 13.882 7.622 1.00 86.88 144 GLY A O 1
ATOM 1111 N N . ALA A 1 145 ? 1.539 15.366 7.739 1.00 87.81 145 ALA A N 1
ATOM 1112 C CA . ALA A 1 145 ? 2.360 16.527 8.106 1.00 87.81 145 ALA A CA 1
ATOM 1113 C C . ALA A 1 145 ? 3.191 16.362 9.394 1.00 87.81 145 ALA A C 1
ATOM 1115 O O . ALA A 1 145 ? 4.096 17.155 9.641 1.00 87.81 145 ALA A O 1
ATOM 1116 N N . THR A 1 146 ? 2.883 15.360 10.218 1.00 91.44 146 THR A N 1
ATOM 1117 C CA . THR A 1 146 ? 3.610 15.052 11.456 1.00 91.44 146 THR A CA 1
A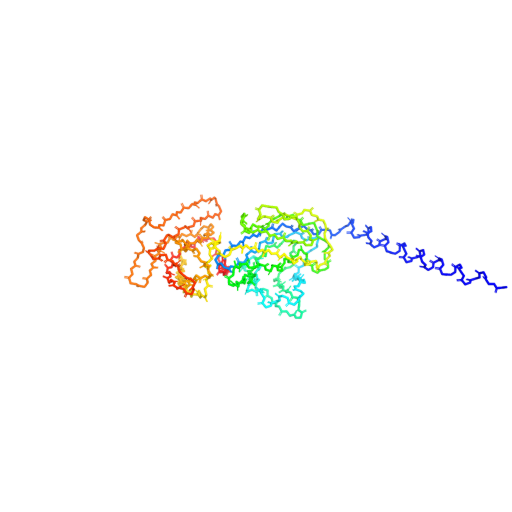TOM 1118 C C . THR A 1 146 ? 4.908 14.288 11.217 1.00 91.44 146 THR A C 1
ATOM 1120 O O . THR A 1 146 ? 5.757 14.273 12.107 1.00 91.44 146 THR A O 1
ATOM 1123 N N . PHE A 1 147 ? 5.073 13.675 10.043 1.00 93.25 147 PHE A N 1
ATOM 1124 C CA . PHE A 1 147 ? 6.291 12.965 9.682 1.00 93.25 147 PHE A CA 1
ATOM 1125 C C . PHE A 1 147 ? 7.354 13.924 9.148 1.00 93.25 147 PHE A C 1
ATOM 1127 O O . PHE A 1 147 ? 7.091 14.764 8.283 1.00 93.25 147 PHE A O 1
ATOM 1134 N N . SER A 1 148 ? 8.581 13.734 9.619 1.00 93.00 148 SER A N 1
ATOM 1135 C CA . SER A 1 148 ? 9.802 14.272 9.024 1.00 93.00 148 SER A CA 1
ATOM 1136 C C . SER A 1 148 ? 10.659 13.116 8.517 1.00 93.00 148 SER A C 1
ATOM 1138 O O . SER A 1 148 ? 10.585 12.008 9.042 1.00 93.00 148 SER A O 1
ATOM 1140 N N . GLY A 1 149 ? 11.442 13.333 7.465 1.00 93.62 149 GLY A N 1
ATOM 1141 C CA . GLY A 1 149 ? 12.193 12.240 6.868 1.00 93.62 149 GLY A CA 1
ATOM 1142 C C . GLY A 1 149 ? 13.175 12.664 5.796 1.00 93.62 149 GLY A C 1
ATOM 1143 O O . GLY A 1 149 ? 13.333 13.846 5.489 1.00 93.62 149 GLY A O 1
ATOM 1144 N N . GLU A 1 150 ? 13.816 11.653 5.232 1.00 94.19 150 GLU A N 1
ATOM 1145 C CA . GLU A 1 150 ? 14.818 11.743 4.184 1.00 94.19 150 GLU A CA 1
ATOM 1146 C C . GLU A 1 150 ? 14.567 10.691 3.094 1.00 94.19 150 GLU A C 1
ATOM 1148 O O . GLU A 1 150 ? 13.866 9.693 3.281 1.00 94.19 150 GLU A O 1
ATOM 1153 N N . THR A 1 151 ? 15.130 10.956 1.923 1.00 95.56 151 THR A N 1
ATOM 1154 C CA . THR A 1 151 ? 15.033 10.152 0.701 1.00 95.56 151 THR A CA 1
A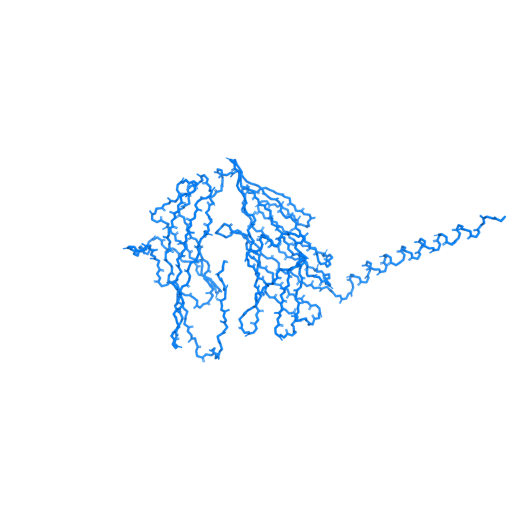TOM 1155 C C . THR A 1 151 ? 16.275 10.449 -0.138 1.00 95.56 151 THR A C 1
ATOM 1157 O O . THR A 1 151 ? 16.851 11.533 -0.028 1.00 95.56 151 THR A O 1
ATOM 1160 N N . SER A 1 152 ? 16.713 9.490 -0.953 1.00 93.38 152 SER A N 1
ATOM 1161 C CA . SER A 1 152 ? 17.889 9.665 -1.814 1.00 93.38 152 SER A CA 1
ATOM 1162 C C . SER A 1 152 ? 17.553 10.370 -3.129 1.00 93.38 152 SER A C 1
ATOM 1164 O O . SER A 1 152 ? 18.403 11.057 -3.691 1.00 93.38 152 SER A O 1
ATOM 1166 N N . TYR A 1 153 ? 16.325 10.196 -3.626 1.00 92.94 153 TYR A N 1
ATOM 1167 C CA . TYR A 1 153 ? 15.901 10.693 -4.942 1.00 92.94 153 TYR A CA 1
ATOM 1168 C C . TYR A 1 153 ? 14.781 11.736 -4.872 1.00 92.94 153 TYR A C 1
ATOM 1170 O O . TYR A 1 153 ? 14.677 12.601 -5.740 1.00 92.94 153 TYR A O 1
ATOM 1178 N N . GLY A 1 154 ? 13.911 11.649 -3.870 1.00 93.06 154 GLY A N 1
ATOM 1179 C CA . GLY A 1 154 ? 12.783 12.553 -3.708 1.00 93.06 154 GLY A CA 1
ATOM 1180 C C . GLY A 1 154 ? 13.147 13.838 -2.964 1.00 93.06 154 GLY A C 1
ATOM 1181 O O . GLY A 1 154 ? 14.217 13.989 -2.382 1.00 93.06 154 GLY A O 1
ATOM 1182 N N . ASN A 1 155 ? 12.201 14.771 -2.934 1.00 95.50 155 ASN A N 1
ATOM 1183 C CA . ASN A 1 155 ? 12.232 15.926 -2.045 1.00 95.50 155 ASN A CA 1
ATOM 1184 C C . ASN A 1 155 ? 11.164 15.753 -0.960 1.00 95.50 155 ASN A C 1
ATOM 1186 O O . ASN A 1 155 ? 9.972 15.678 -1.275 1.00 95.50 155 ASN A O 1
ATOM 1190 N N . PHE A 1 156 ? 11.594 15.690 0.301 1.00 95.69 156 PHE A N 1
ATOM 1191 C CA . PHE A 1 156 ? 10.706 15.598 1.455 1.00 95.69 156 PHE A CA 1
ATOM 1192 C C . PHE A 1 156 ? 10.299 16.994 1.941 1.00 95.69 156 PHE A C 1
ATOM 1194 O O . PHE A 1 156 ? 11.135 17.784 2.377 1.00 95.69 156 PHE A O 1
ATOM 1201 N N . SER A 1 157 ? 9.000 17.295 1.936 1.00 93.88 157 SER A N 1
ATOM 1202 C CA . SER A 1 157 ? 8.479 18.549 2.483 1.00 93.88 157 SER A CA 1
ATOM 1203 C C . SER A 1 157 ? 7.040 18.405 2.972 1.00 93.88 157 SER A C 1
ATOM 1205 O O . SER A 1 157 ? 6.163 17.956 2.230 1.00 93.88 157 SER A O 1
ATOM 1207 N N . GLY A 1 158 ? 6.791 18.809 4.224 1.00 90.69 158 GLY A N 1
ATOM 1208 C CA . GLY A 1 158 ? 5.451 18.843 4.819 1.00 90.69 158 GLY A CA 1
ATOM 1209 C C . GLY A 1 158 ? 4.763 17.477 4.893 1.00 90.69 158 GLY A C 1
ATOM 1210 O O . GLY A 1 158 ? 3.561 17.391 4.657 1.00 90.69 158 GLY A O 1
ATOM 1211 N N . GLY A 1 159 ? 5.517 16.403 5.147 1.00 92.75 159 GLY A N 1
ATOM 1212 C CA . GLY A 1 159 ? 4.972 15.043 5.172 1.00 92.75 159 GLY A CA 1
ATOM 1213 C C . GLY A 1 159 ? 4.646 14.466 3.792 1.00 92.75 159 GLY A C 1
ATOM 1214 O O . GLY A 1 159 ? 3.906 13.486 3.694 1.00 92.75 159 GLY A O 1
ATOM 1215 N N . VAL A 1 160 ? 5.152 15.083 2.721 1.00 96.25 160 VAL A N 1
ATOM 1216 C CA . VAL A 1 160 ? 4.999 14.620 1.339 1.00 96.25 160 VAL A CA 1
ATOM 1217 C C . VAL A 1 160 ? 6.374 14.479 0.703 1.00 96.25 160 VAL A C 1
ATOM 1219 O O . VAL A 1 160 ? 7.171 15.416 0.728 1.00 96.25 160 VAL A O 1
ATOM 1222 N N . ILE A 1 161 ? 6.631 13.330 0.086 1.00 97.06 161 ILE A N 1
ATOM 1223 C CA . ILE A 1 161 ? 7.811 13.106 -0.753 1.00 97.06 161 ILE A CA 1
ATOM 1224 C C . ILE A 1 161 ? 7.407 13.330 -2.198 1.00 97.06 161 ILE A C 1
ATOM 1226 O O . ILE A 1 161 ? 6.417 12.756 -2.642 1.00 97.06 161 ILE A O 1
ATOM 1230 N N . ARG A 1 162 ? 8.149 14.162 -2.929 1.00 97.69 162 ARG A N 1
ATOM 1231 C CA . ARG A 1 162 ? 7.900 14.447 -4.347 1.00 97.69 162 ARG A CA 1
ATOM 1232 C C . ARG A 1 162 ? 9.053 13.960 -5.211 1.00 97.69 162 ARG A C 1
ATOM 1234 O O . ARG A 1 162 ? 10.206 14.251 -4.907 1.00 97.69 162 ARG A O 1
ATOM 1241 N N . TYR A 1 163 ? 8.723 13.294 -6.310 1.00 97.56 163 TYR A N 1
ATOM 1242 C CA . TYR A 1 163 ? 9.658 12.848 -7.339 1.00 97.56 163 TYR A CA 1
ATOM 1243 C C . TYR A 1 163 ? 9.371 13.601 -8.639 1.00 97.56 163 TYR A C 1
ATOM 1245 O O . TYR A 1 163 ? 8.212 13.747 -9.028 1.00 97.56 163 TYR A O 1
ATOM 1253 N N . ASN A 1 164 ? 10.417 14.094 -9.298 1.00 96.00 164 ASN A N 1
ATOM 1254 C CA . ASN A 1 164 ? 10.341 14.690 -10.634 1.00 96.00 164 ASN A CA 1
ATOM 1255 C C . ASN A 1 164 ? 11.737 14.690 -11.266 1.00 96.00 164 ASN A C 1
ATOM 1257 O O . ASN A 1 164 ? 12.420 15.715 -11.291 1.00 96.00 164 ASN A O 1
ATOM 1261 N N . MET A 1 165 ? 12.204 13.518 -11.689 1.00 94.56 165 MET A N 1
ATOM 1262 C CA . MET A 1 165 ? 13.551 13.365 -12.240 1.00 94.56 165 MET A CA 1
ATOM 1263 C C . MET A 1 165 ? 13.657 12.155 -13.168 1.00 94.56 165 MET A C 1
ATOM 1265 O O . MET A 1 165 ? 12.764 11.311 -13.219 1.00 94.56 165 MET A O 1
ATOM 1269 N N . THR A 1 166 ? 14.767 12.064 -13.893 1.00 94.56 166 THR A N 1
ATOM 1270 C CA . THR A 1 166 ? 15.139 10.858 -14.636 1.00 94.56 166 THR A CA 1
ATOM 1271 C C . THR A 1 166 ? 16.068 10.010 -13.775 1.00 94.56 166 THR A C 1
ATOM 1273 O O . THR A 1 166 ? 17.015 10.532 -13.188 1.00 94.56 166 THR A O 1
ATOM 1276 N N . ILE A 1 167 ? 15.798 8.711 -13.699 1.00 93.12 167 ILE A N 1
ATOM 1277 C CA . ILE A 1 167 ? 16.515 7.755 -12.856 1.00 93.12 167 ILE A CA 1
ATOM 1278 C C . ILE A 1 167 ? 17.034 6.561 -13.673 1.00 93.12 167 ILE A C 1
ATOM 1280 O O . ILE A 1 167 ? 16.375 6.135 -14.631 1.00 93.12 167 ILE A O 1
ATOM 1284 N N . PRO A 1 168 ? 18.191 5.987 -13.296 1.00 93.25 168 PRO A N 1
ATOM 1285 C CA . PRO A 1 168 ? 18.718 4.776 -13.922 1.00 93.25 168 PRO A CA 1
ATOM 1286 C C . PRO A 1 168 ? 17.775 3.567 -13.787 1.00 93.25 168 PRO A C 1
ATOM 1288 O O . PRO A 1 168 ? 16.921 3.560 -12.896 1.00 93.25 168 PRO A O 1
ATOM 1291 N N . PRO A 1 169 ? 17.939 2.518 -14.612 1.00 93.00 169 PRO A N 1
ATOM 1292 C CA . PRO A 1 169 ? 17.213 1.257 -14.456 1.00 93.00 169 PRO A CA 1
ATOM 1293 C C . PRO A 1 169 ? 17.429 0.605 -13.087 1.00 93.00 169 PRO A C 1
ATOM 1295 O O . PRO A 1 169 ? 18.540 0.641 -12.561 1.00 93.00 169 PRO A O 1
ATOM 1298 N N . GLY A 1 170 ? 16.392 -0.034 -12.539 1.00 92.75 170 GLY A N 1
ATOM 1299 C CA . GLY A 1 170 ? 16.477 -0.755 -11.263 1.00 92.75 170 GLY A CA 1
ATOM 1300 C C . GLY A 1 170 ? 16.739 0.119 -10.035 1.00 92.75 170 GLY A C 1
ATOM 1301 O O . GLY A 1 170 ? 17.256 -0.371 -9.030 1.00 92.75 170 GLY A O 1
ATOM 1302 N N . SER A 1 171 ? 16.420 1.409 -10.117 1.00 95.69 171 SER A N 1
ATOM 1303 C CA . SER A 1 171 ? 16.602 2.343 -9.011 1.00 95.69 171 SER A CA 1
ATOM 1304 C C . SER A 1 171 ? 15.548 2.089 -7.935 1.00 95.69 171 SER A C 1
ATOM 1306 O O . SER A 1 171 ? 14.347 2.056 -8.214 1.00 95.69 171 SER A O 1
ATOM 1308 N N . LEU A 1 172 ? 16.016 1.956 -6.698 1.00 96.12 172 LEU A N 1
ATOM 1309 C CA . LEU A 1 172 ? 15.208 1.838 -5.491 1.00 96.12 172 LEU A CA 1
ATOM 1310 C C . LEU A 1 172 ? 15.521 3.035 -4.597 1.00 96.12 172 LEU A C 1
ATOM 1312 O O . LEU A 1 172 ? 16.686 3.284 -4.291 1.00 96.12 172 LEU A O 1
ATOM 1316 N N . ASP A 1 173 ? 14.493 3.749 -4.159 1.00 96.25 173 ASP A N 1
ATOM 1317 C CA . ASP A 1 173 ? 14.637 4.772 -3.131 1.00 96.25 173 ASP A CA 1
ATOM 1318 C C . ASP A 1 173 ? 14.217 4.217 -1.775 1.00 96.25 173 ASP A C 1
ATOM 1320 O O . ASP A 1 173 ? 13.166 3.591 -1.648 1.00 96.25 173 ASP A O 1
ATOM 1324 N N . MET A 1 174 ? 15.047 4.442 -0.761 1.00 95.94 174 MET A N 1
ATOM 1325 C CA . MET A 1 174 ? 14.728 4.081 0.613 1.00 95.94 174 MET A CA 1
ATOM 1326 C C . MET A 1 174 ? 14.287 5.334 1.350 1.00 95.94 174 MET A C 1
ATOM 1328 O O . MET A 1 174 ? 15.114 6.133 1.793 1.00 95.94 174 MET A O 1
ATOM 1332 N N . VAL A 1 175 ? 12.977 5.500 1.483 1.00 96.56 175 VAL A N 1
ATOM 1333 C CA . VAL A 1 175 ? 12.415 6.607 2.250 1.00 96.56 175 VAL A CA 1
ATOM 1334 C C . VAL A 1 175 ? 12.444 6.235 3.722 1.00 96.56 175 VAL A C 1
ATOM 1336 O O . VAL A 1 175 ? 11.850 5.233 4.125 1.00 96.56 175 VAL A O 1
ATOM 1339 N N . ARG A 1 176 ? 13.080 7.079 4.533 1.00 96.69 176 ARG A N 1
ATOM 1340 C CA . ARG A 1 176 ? 13.068 6.959 5.991 1.00 96.69 176 ARG A CA 1
ATOM 1341 C C . ARG A 1 176 ? 12.358 8.153 6.587 1.00 96.69 176 ARG A C 1
ATOM 1343 O O . ARG A 1 176 ? 12.756 9.287 6.340 1.00 96.69 176 ARG A O 1
ATOM 1350 N N . ALA A 1 177 ? 11.319 7.917 7.374 1.00 96.19 177 ALA A N 1
ATOM 1351 C CA . ALA A 1 177 ? 10.599 8.987 8.051 1.00 96.19 177 ALA A CA 1
ATOM 1352 C C . ALA A 1 177 ? 10.242 8.596 9.481 1.00 96.19 177 ALA A C 1
ATOM 1354 O O . ALA A 1 177 ? 10.089 7.419 9.793 1.00 96.19 177 ALA A O 1
ATOM 1355 N N . SER A 1 178 ? 10.094 9.580 10.359 1.00 95.88 178 SER A N 1
ATOM 1356 C CA . SER A 1 178 ? 9.682 9.361 11.736 1.00 95.88 178 SER A CA 1
ATOM 1357 C C . SER A 1 178 ? 8.728 10.444 12.224 1.00 95.88 178 SER A C 1
ATOM 1359 O O . SER A 1 178 ? 8.686 11.565 11.714 1.00 95.88 178 SER A O 1
ATOM 1361 N N . ALA A 1 179 ? 7.915 10.075 13.206 1.00 94.88 179 ALA A N 1
ATOM 1362 C CA . ALA A 1 179 ? 7.023 10.973 13.920 1.00 94.88 179 ALA A CA 1
ATOM 1363 C C . ALA A 1 179 ? 6.920 10.531 15.380 1.00 94.88 179 ALA A C 1
ATOM 1365 O O . ALA A 1 179 ? 7.098 9.354 15.700 1.00 94.88 179 ALA A O 1
ATOM 1366 N N . LEU A 1 180 ? 6.590 11.463 16.274 1.00 93.38 180 LEU A N 1
ATOM 1367 C CA . LEU A 1 180 ? 6.261 11.122 17.657 1.00 93.38 180 LEU A CA 1
ATOM 1368 C C . LEU A 1 180 ? 5.007 10.241 17.696 1.00 93.38 180 LEU A C 1
ATOM 1370 O O . LEU A 1 180 ? 3.984 10.580 17.098 1.00 93.38 180 LEU A O 1
ATOM 1374 N N . LEU A 1 181 ? 5.058 9.151 18.461 1.00 90.12 181 LEU A N 1
ATOM 1375 C CA . LEU A 1 181 ? 3.945 8.209 18.624 1.00 90.12 181 LEU A CA 1
ATOM 1376 C C . LEU A 1 181 ? 2.689 8.879 19.208 1.00 90.12 181 LEU A C 1
ATOM 1378 O O . LEU A 1 181 ? 1.568 8.470 18.919 1.00 90.12 181 LEU A O 1
ATOM 1382 N N . SER A 1 182 ? 2.870 9.944 19.992 1.00 90.12 182 SER A N 1
ATOM 1383 C CA . SER A 1 182 ? 1.790 10.769 20.548 1.00 90.12 182 SER A CA 1
ATOM 1384 C C . SER A 1 182 ? 1.091 11.666 19.525 1.00 90.12 182 SER A C 1
ATOM 1386 O O . SER A 1 182 ? 0.087 12.281 19.864 1.00 90.12 182 SER A O 1
ATOM 1388 N N . ASN A 1 183 ? 1.620 11.785 18.304 1.00 90.50 183 ASN A N 1
ATOM 1389 C CA . ASN A 1 183 ? 1.117 12.702 17.278 1.00 90.50 183 ASN A CA 1
ATOM 1390 C C . ASN A 1 183 ? 0.484 11.964 16.090 1.00 9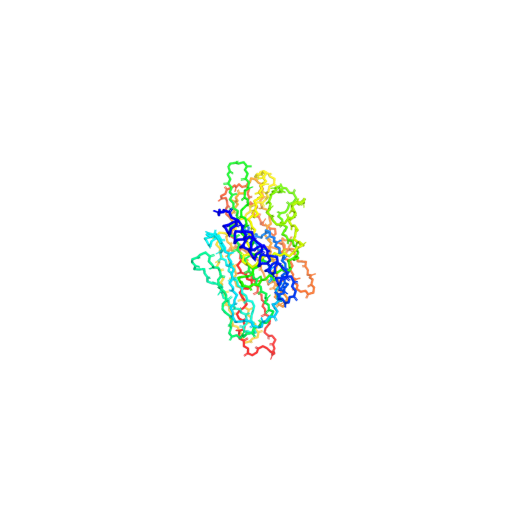0.50 183 ASN A C 1
ATOM 1392 O O . ASN A 1 183 ? 0.039 12.605 15.140 1.00 90.50 183 ASN A O 1
ATOM 1396 N N . VAL A 1 184 ? 0.456 10.629 16.120 1.00 88.62 184 VAL A N 1
ATOM 1397 C CA . VAL A 1 184 ? -0.037 9.796 15.022 1.00 88.62 184 VAL A CA 1
ATOM 1398 C C . VAL A 1 184 ? -1.148 8.889 15.539 1.00 88.62 184 VAL A C 1
ATOM 1400 O O . VAL A 1 184 ? -0.952 8.114 16.473 1.00 88.62 184 VAL A O 1
ATOM 1403 N N . GLN A 1 185 ? -2.327 8.980 14.921 1.00 88.56 185 GLN A N 1
ATOM 1404 C CA . GLN A 1 185 ? -3.356 7.953 15.063 1.00 88.56 185 GLN A CA 1
ATOM 1405 C C . GLN A 1 185 ? -2.926 6.758 14.221 1.00 88.56 185 GLN A C 1
ATOM 1407 O O . GLN A 1 185 ? -2.863 6.857 12.997 1.00 88.56 185 GLN A O 1
ATOM 1412 N N . LEU A 1 186 ? -2.586 5.653 14.880 1.00 88.31 186 LEU A N 1
ATOM 1413 C CA . LEU A 1 186 ? -2.058 4.473 14.211 1.00 88.31 186 LEU A CA 1
ATOM 1414 C C . LEU A 1 186 ? -2.859 3.243 14.620 1.00 88.31 186 LEU A C 1
ATOM 1416 O O . LEU A 1 186 ? -2.798 2.798 15.767 1.00 88.31 186 LEU A O 1
ATOM 1420 N N . ALA A 1 187 ? -3.587 2.693 13.655 1.00 89.44 187 ALA A N 1
ATOM 1421 C CA . ALA A 1 187 ? -4.150 1.357 13.726 1.00 89.44 187 ALA A CA 1
ATOM 1422 C C . ALA A 1 187 ? -3.736 0.572 12.485 1.00 89.44 187 ALA A C 1
ATOM 1424 O O . ALA A 1 187 ? -3.663 1.124 11.385 1.00 89.44 187 ALA A O 1
ATOM 1425 N N . ARG A 1 188 ? -3.493 -0.720 12.684 1.00 90.12 188 ARG A N 1
ATOM 1426 C CA . ARG A 1 188 ? -3.134 -1.671 11.639 1.00 90.12 188 ARG A CA 1
ATOM 1427 C C . ARG A 1 188 ? -4.248 -2.689 11.464 1.00 90.12 188 ARG A C 1
ATOM 1429 O O . ARG A 1 188 ? -4.783 -3.185 12.457 1.00 90.12 188 ARG A O 1
ATOM 1436 N N . ILE A 1 189 ? -4.572 -3.038 10.221 1.00 89.94 189 ILE A N 1
ATOM 1437 C CA . ILE A 1 189 ? -5.347 -4.254 9.953 1.00 89.94 189 ILE A CA 1
ATOM 1438 C C . ILE A 1 189 ? -4.427 -5.451 10.201 1.00 89.94 189 ILE A C 1
ATOM 1440 O O . ILE A 1 189 ? -3.507 -5.700 9.432 1.00 89.94 189 ILE A O 1
ATOM 1444 N N . THR A 1 190 ? -4.656 -6.194 11.280 1.00 90.44 190 THR A N 1
ATOM 1445 C CA . THR A 1 190 ? -3.872 -7.400 11.607 1.00 90.44 190 THR A CA 1
ATOM 1446 C C . THR A 1 190 ? -4.464 -8.663 11.001 1.00 90.44 190 THR A C 1
ATOM 1448 O O . THR A 1 190 ? -3.787 -9.684 10.899 1.00 90.44 190 THR A O 1
ATOM 1451 N N . TYR A 1 191 ? -5.736 -8.609 10.608 1.00 89.31 191 TYR A N 1
ATOM 1452 C CA . TYR A 1 191 ? -6.435 -9.724 9.996 1.00 89.31 191 TYR A CA 1
ATOM 1453 C C . TYR A 1 191 ? -7.564 -9.221 9.099 1.00 89.31 191 TYR A C 1
ATOM 1455 O O . TYR A 1 191 ? -8.362 -8.380 9.517 1.00 89.31 191 TYR A O 1
ATOM 1463 N N . LEU A 1 192 ? -7.651 -9.785 7.897 1.00 89.81 192 LEU A N 1
ATOM 1464 C CA . LEU A 1 192 ? -8.765 -9.627 6.971 1.00 89.81 192 LEU A CA 1
ATOM 1465 C C . LEU A 1 192 ? -9.266 -11.019 6.595 1.00 89.81 192 LEU A C 1
ATOM 1467 O O . LEU A 1 192 ? -8.506 -11.844 6.090 1.00 89.81 192 LEU A O 1
ATOM 1471 N N . ASN A 1 193 ? -10.553 -11.266 6.813 1.00 89.75 193 ASN A N 1
ATOM 1472 C CA . ASN A 1 193 ? -11.239 -12.424 6.259 1.00 89.75 193 ASN A CA 1
ATOM 1473 C C . ASN A 1 193 ? -12.309 -11.955 5.282 1.00 89.75 193 ASN A C 1
ATOM 1475 O O . ASN A 1 193 ? -13.196 -11.204 5.672 1.00 89.75 193 ASN A O 1
ATOM 1479 N N . ARG A 1 194 ? -12.243 -12.420 4.037 1.00 90.44 194 ARG A N 1
ATOM 1480 C CA . ARG A 1 194 ? -13.198 -12.074 2.985 1.00 90.44 194 ARG A CA 1
ATOM 1481 C C . ARG A 1 194 ? -13.941 -13.319 2.527 1.00 90.44 194 ARG A C 1
ATOM 1483 O O . ARG A 1 194 ? -13.336 -14.273 2.046 1.00 90.44 194 ARG A O 1
ATOM 1490 N N . THR A 1 195 ? -15.266 -13.279 2.611 1.00 91.06 195 THR A N 1
ATOM 1491 C CA . THR A 1 195 ? -16.154 -14.273 1.997 1.00 91.06 195 THR A CA 1
ATOM 1492 C C . THR A 1 195 ? -16.847 -13.655 0.791 1.00 91.06 195 THR A C 1
ATOM 1494 O O . THR A 1 195 ? -17.470 -12.602 0.903 1.00 91.06 195 THR A O 1
ATOM 1497 N N . ILE A 1 196 ? -16.763 -14.316 -0.364 1.00 90.25 196 ILE A N 1
ATOM 1498 C CA . ILE A 1 196 ? -17.319 -13.814 -1.625 1.00 90.25 196 ILE A CA 1
ATOM 1499 C C . ILE A 1 196 ? -18.501 -14.688 -2.039 1.00 90.25 196 ILE A C 1
ATOM 1501 O O . ILE A 1 196 ? -18.346 -15.891 -2.247 1.00 90.25 196 ILE A O 1
ATOM 1505 N N . TYR A 1 197 ? -19.671 -14.076 -2.208 1.00 89.38 197 TYR A N 1
ATOM 1506 C CA . TYR A 1 197 ? -20.862 -14.727 -2.746 1.00 89.38 197 TYR A CA 1
ATOM 1507 C C . TYR A 1 197 ? -21.075 -14.296 -4.190 1.00 89.38 197 TYR A C 1
ATOM 1509 O O . TYR A 1 197 ? -21.257 -13.113 -4.488 1.00 89.38 197 TYR A O 1
ATOM 1517 N N . LEU A 1 198 ? -21.082 -15.276 -5.089 1.00 88.62 198 LEU A N 1
ATOM 1518 C CA . LEU A 1 198 ? -21.308 -15.067 -6.512 1.00 88.62 198 LEU A CA 1
ATOM 1519 C C . LEU A 1 198 ? -22.767 -15.369 -6.849 1.00 88.62 198 LEU A C 1
ATOM 1521 O O . LEU A 1 198 ? -23.256 -16.469 -6.604 1.00 88.62 198 LEU A O 1
ATOM 1525 N N . SER A 1 199 ? -23.458 -14.391 -7.424 1.00 86.06 199 SER A N 1
ATOM 1526 C CA . SER A 1 199 ? -24.787 -14.541 -8.019 1.00 86.06 199 SER A CA 1
ATOM 1527 C C . SER A 1 199 ? -24.735 -14.152 -9.506 1.00 86.06 199 SER A C 1
ATOM 1529 O O . SER A 1 199 ? -23.766 -13.523 -9.946 1.00 86.06 199 SER A O 1
ATOM 1531 N N . PRO A 1 200 ? -25.733 -14.540 -10.321 1.00 85.31 200 PRO A N 1
ATOM 1532 C CA . PRO A 1 200 ? -25.748 -14.212 -11.749 1.00 85.31 200 PRO A CA 1
ATOM 1533 C C . PRO A 1 200 ? -25.658 -12.704 -12.034 1.00 85.31 200 PRO A C 1
ATOM 1535 O O . PRO A 1 200 ? -24.965 -12.288 -12.956 1.00 85.31 200 PRO A O 1
ATOM 1538 N N . ASP A 1 201 ? -26.320 -11.902 -11.207 1.00 89.00 201 ASP A N 1
ATOM 1539 C CA . ASP A 1 201 ? -26.534 -10.460 -11.342 1.00 89.00 201 ASP A CA 1
ATOM 1540 C C . ASP A 1 201 ? -25.641 -9.612 -10.427 1.00 89.00 201 ASP A C 1
ATOM 1542 O O . ASP A 1 201 ? -25.475 -8.416 -10.654 1.00 89.00 201 ASP A O 1
ATOM 1546 N N . ARG A 1 202 ? -25.023 -10.214 -9.407 1.00 87.81 202 ARG A N 1
ATOM 1547 C CA . ARG A 1 202 ? -24.233 -9.479 -8.414 1.00 87.81 202 ARG A CA 1
ATOM 1548 C C . ARG A 1 202 ? -23.139 -10.309 -7.763 1.00 87.81 202 ARG A C 1
ATOM 1550 O O . ARG A 1 202 ? -23.202 -11.536 -7.709 1.00 87.81 202 ARG A O 1
ATOM 1557 N N . VAL A 1 203 ? -22.165 -9.607 -7.203 1.00 89.06 203 VAL A N 1
ATOM 1558 C CA . VAL A 1 203 ? -21.150 -10.159 -6.306 1.00 89.06 203 VAL A CA 1
ATOM 1559 C C . VAL A 1 203 ? -21.268 -9.455 -4.960 1.00 89.06 203 VAL A C 1
ATOM 1561 O O . VAL A 1 203 ? -21.329 -8.228 -4.913 1.00 89.06 203 VAL A O 1
ATOM 1564 N N . ILE A 1 204 ? -21.318 -10.229 -3.877 1.00 91.50 204 ILE A N 1
ATOM 1565 C CA . ILE A 1 204 ? -21.330 -9.709 -2.506 1.00 91.50 204 ILE A CA 1
ATOM 1566 C C . ILE A 1 204 ? -20.021 -10.104 -1.832 1.00 91.50 204 ILE A C 1
ATOM 1568 O O . ILE A 1 204 ? -19.651 -11.278 -1.841 1.00 91.50 204 ILE A O 1
ATOM 1572 N N . PHE A 1 205 ? -19.359 -9.136 -1.212 1.00 92.06 205 PHE A N 1
ATOM 1573 C CA . PHE A 1 205 ? -18.166 -9.331 -0.400 1.00 92.06 205 PHE A CA 1
ATOM 1574 C C . PHE A 1 205 ? -18.536 -9.094 1.065 1.00 92.06 205 PHE A C 1
ATOM 1576 O O . PHE A 1 205 ? -19.098 -8.051 1.403 1.00 92.06 205 PHE A O 1
ATOM 1583 N N . LEU A 1 206 ? -18.270 -10.080 1.919 1.00 92.69 206 LEU A N 1
ATOM 1584 C CA . LEU A 1 206 ? -18.347 -9.954 3.371 1.00 92.69 206 LEU A CA 1
ATOM 1585 C C . LEU A 1 206 ? -16.934 -9.953 3.931 1.00 92.69 206 LEU A C 1
ATOM 1587 O O . LEU A 1 206 ? -16.283 -10.999 3.952 1.00 92.69 206 LEU A O 1
ATOM 1591 N N . ASP A 1 207 ? -16.501 -8.789 4.388 1.00 93.50 207 ASP A N 1
ATOM 1592 C CA . ASP A 1 207 ? -15.157 -8.565 4.895 1.00 93.50 207 ASP A CA 1
ATOM 1593 C C . ASP A 1 207 ? -15.192 -8.380 6.404 1.00 93.50 207 ASP A C 1
ATOM 1595 O O . ASP A 1 207 ? -15.877 -7.497 6.906 1.00 93.50 207 ASP A O 1
ATOM 1599 N N . THR A 1 208 ? -14.423 -9.180 7.130 1.00 93.50 208 THR A N 1
ATOM 1600 C CA . THR A 1 208 ? -14.179 -8.999 8.558 1.00 93.50 208 THR A CA 1
ATOM 1601 C C . THR A 1 208 ? -12.762 -8.481 8.745 1.00 93.50 208 THR A C 1
ATOM 1603 O O . THR A 1 208 ? -11.789 -9.205 8.520 1.00 93.50 208 THR A O 1
ATOM 1606 N N . TYR A 1 209 ? -12.653 -7.238 9.201 1.00 91.94 209 TYR A N 1
ATOM 1607 C CA . TYR A 1 209 ? -11.401 -6.577 9.545 1.00 91.94 209 TYR A CA 1
ATOM 1608 C C . TYR A 1 209 ? -11.153 -6.673 11.050 1.00 91.94 209 TYR A C 1
ATOM 1610 O O . TYR A 1 209 ? -12.030 -6.338 11.847 1.00 91.94 209 TYR A O 1
ATOM 1618 N N . THR A 1 210 ? -9.946 -7.076 11.448 1.00 92.50 210 THR A N 1
ATOM 1619 C CA . THR A 1 210 ? -9.433 -6.860 12.808 1.00 92.50 210 THR A CA 1
ATOM 1620 C C . THR A 1 210 ? -8.453 -5.699 12.773 1.00 92.50 210 THR A C 1
ATOM 1622 O O . THR A 1 210 ? -7.409 -5.781 12.130 1.00 92.50 210 THR A O 1
ATOM 1625 N N . LEU A 1 211 ? -8.807 -4.617 13.459 1.00 92.25 211 LEU A N 1
ATOM 1626 C CA . LEU A 1 211 ? -7.984 -3.427 13.625 1.00 92.25 211 LEU A CA 1
ATOM 1627 C C . LEU A 1 211 ? -7.308 -3.485 14.984 1.00 92.25 211 LEU A C 1
ATOM 1629 O O . LEU A 1 211 ? -7.998 -3.632 15.989 1.00 92.25 211 LEU A O 1
ATOM 1633 N N . LYS A 1 212 ? -5.991 -3.311 15.026 1.00 93.31 212 LYS A N 1
ATOM 1634 C CA . LYS A 1 212 ? -5.211 -3.215 16.258 1.00 93.31 212 LYS A CA 1
ATOM 1635 C C . LYS A 1 212 ? -4.600 -1.829 16.374 1.00 93.31 212 LYS A C 1
ATOM 1637 O O . LYS A 1 212 ? -3.948 -1.370 15.440 1.00 93.31 212 LYS A O 1
ATOM 1642 N N . SER A 1 213 ? -4.788 -1.167 17.511 1.00 92.38 213 SER A N 1
ATOM 1643 C CA . SER A 1 213 ? -4.110 0.102 17.779 1.00 92.38 213 SER A CA 1
ATOM 1644 C C . SER A 1 213 ? -2.628 -0.135 18.048 1.00 92.38 213 SER A C 1
ATOM 1646 O O . SER A 1 213 ? -2.263 -0.993 18.852 1.00 92.38 213 SER A O 1
ATOM 1648 N N . GLU A 1 214 ? -1.774 0.643 17.393 1.00 89.56 214 GLU A N 1
ATOM 1649 C CA . GLU A 1 214 ? -0.324 0.660 17.622 1.00 89.56 214 GLU A CA 1
ATOM 1650 C C . GLU A 1 214 ? 0.148 2.016 18.177 1.00 89.56 214 GLU A C 1
ATOM 1652 O O . GLU A 1 214 ? 1.286 2.139 18.620 1.00 89.56 214 GLU A O 1
ATOM 1657 N N . GLY A 1 215 ? -0.727 3.030 18.185 1.00 85.50 215 GLY A N 1
ATOM 1658 C CA . GLY A 1 215 ? -0.431 4.394 18.623 1.00 85.50 215 GLY A CA 1
ATOM 1659 C C . GLY A 1 215 ? -0.922 4.733 20.032 1.00 85.50 215 GLY A C 1
ATOM 1660 O O . GLY A 1 215 ? -1.720 4.018 20.635 1.00 85.50 215 GLY A O 1
ATOM 1661 N N . LEU A 1 216 ? -0.456 5.875 20.548 1.00 87.50 216 LEU A N 1
ATOM 1662 C CA . LEU A 1 216 ? -0.928 6.438 21.823 1.00 87.50 216 LEU A CA 1
ATOM 1663 C C . LEU A 1 216 ? -2.178 7.310 21.664 1.00 87.50 216 LEU A C 1
ATOM 1665 O O . LEU A 1 216 ? -2.856 7.593 22.650 1.00 87.50 216 LEU A O 1
ATOM 1669 N N . LEU A 1 217 ? -2.471 7.767 20.443 1.00 90.25 217 LEU A N 1
ATOM 1670 C CA . LEU A 1 217 ? -3.686 8.522 20.170 1.00 90.25 217 LEU A CA 1
ATOM 1671 C C . LEU A 1 217 ? -4.871 7.584 19.936 1.00 90.25 217 LEU A C 1
ATOM 1673 O O . LEU A 1 217 ? -4.719 6.588 19.222 1.00 90.25 217 LEU A O 1
ATOM 1677 N N . PRO A 1 218 ? -6.065 7.934 20.448 1.00 91.00 218 PRO A N 1
ATOM 1678 C CA . PRO A 1 218 ? -7.257 7.154 20.185 1.00 91.00 218 PRO A CA 1
ATOM 1679 C C . PRO A 1 218 ? -7.566 7.061 18.692 1.00 91.00 218 PRO A C 1
ATOM 1681 O O . PRO A 1 218 ? -7.623 8.078 17.996 1.00 91.00 218 PRO A O 1
ATOM 1684 N N . VAL A 1 219 ? -7.837 5.848 18.218 1.00 91.38 219 VAL A N 1
ATOM 1685 C CA . VAL A 1 219 ? -8.330 5.604 16.860 1.00 91.38 219 VAL A CA 1
ATOM 1686 C C . VAL A 1 219 ? -9.835 5.402 16.930 1.00 91.38 219 VAL A C 1
ATOM 1688 O O . VAL A 1 219 ? -10.328 4.437 17.512 1.00 91.38 219 VAL A O 1
ATOM 1691 N N . SER A 1 220 ? -10.584 6.344 16.364 1.00 92.25 220 SER A N 1
ATOM 1692 C CA . SER A 1 220 ? -12.052 6.346 16.379 1.00 92.25 220 SER A CA 1
ATOM 1693 C C . SER A 1 220 ? -12.674 6.145 15.004 1.00 92.25 220 SER A C 1
ATOM 1695 O O . SER A 1 220 ? -13.897 6.093 14.901 1.00 92.25 220 SER A O 1
ATOM 1697 N N . THR A 1 221 ? -11.863 6.036 13.953 1.00 91.81 221 THR A N 1
ATOM 1698 C CA . THR A 1 221 ? -12.351 5.877 12.584 1.00 91.81 221 THR A CA 1
ATOM 1699 C C . THR A 1 221 ? -11.627 4.752 11.866 1.00 91.81 221 THR A C 1
ATOM 1701 O O . THR A 1 221 ? -10.450 4.497 12.107 1.00 91.81 221 THR A O 1
ATOM 1704 N N . PHE A 1 222 ? -12.359 4.089 10.981 1.00 90.25 222 PHE A N 1
ATOM 1705 C CA . PHE A 1 222 ? -11.847 3.185 9.967 1.00 90.25 222 PHE A CA 1
ATOM 1706 C C . PHE A 1 222 ? -12.254 3.730 8.601 1.00 90.25 222 PHE A C 1
ATOM 1708 O O . PHE A 1 222 ? -13.382 4.198 8.434 1.00 90.25 222 PHE A O 1
ATOM 1715 N N . MET A 1 223 ? -11.338 3.709 7.638 1.00 89.06 223 MET A N 1
ATOM 1716 C CA . MET A 1 223 ? -11.572 4.276 6.315 1.00 89.06 223 MET A CA 1
ATOM 1717 C C . MET A 1 223 ? -11.297 3.237 5.238 1.00 89.06 223 MET A C 1
ATOM 1719 O O . MET A 1 223 ? -10.316 2.497 5.301 1.00 89.06 223 MET A O 1
ATOM 1723 N N . LEU A 1 224 ? -12.167 3.213 4.234 1.00 87.56 224 LEU A N 1
ATOM 1724 C CA . LEU A 1 224 ? -12.057 2.342 3.071 1.00 87.56 224 LEU A CA 1
ATOM 1725 C C . LEU A 1 224 ? -12.465 3.113 1.817 1.00 87.56 224 LEU A C 1
ATOM 1727 O O . LEU A 1 224 ? -13.446 3.854 1.826 1.00 87.56 224 LEU A O 1
ATOM 1731 N N . THR A 1 225 ? -11.700 2.960 0.739 1.00 83.38 225 THR A N 1
ATOM 1732 C CA . THR A 1 225 ? -12.008 3.588 -0.552 1.00 83.38 225 THR A CA 1
ATOM 1733 C C . THR A 1 225 ? -12.583 2.534 -1.480 1.00 83.38 225 THR A C 1
ATOM 1735 O O . THR A 1 225 ? -11.886 1.601 -1.856 1.00 83.38 225 THR A O 1
ATOM 1738 N N . LEU A 1 226 ? -13.853 2.676 -1.847 1.00 83.31 226 LEU A N 1
ATOM 1739 C CA . LEU A 1 226 ? -14.528 1.789 -2.785 1.00 83.31 226 LEU A CA 1
ATOM 1740 C C . LEU A 1 226 ? -14.296 2.259 -4.226 1.00 83.31 226 LEU A C 1
ATOM 1742 O O . LEU A 1 226 ? -14.465 3.448 -4.494 1.00 83.31 226 LEU A O 1
ATOM 1746 N N . PRO A 1 227 ? -13.946 1.368 -5.159 1.00 75.12 227 PRO A N 1
ATOM 1747 C CA . PRO A 1 227 ? -13.818 1.692 -6.569 1.00 75.12 227 PRO A CA 1
ATOM 1748 C C . PRO A 1 227 ? -15.190 1.873 -7.220 1.00 75.12 227 PRO A C 1
ATOM 1750 O O . PRO A 1 227 ? -16.235 1.515 -6.665 1.00 75.12 227 PRO A O 1
ATOM 1753 N N . ALA A 1 228 ? -15.189 2.441 -8.424 1.00 77.88 228 ALA A N 1
ATOM 1754 C CA . ALA A 1 228 ? -16.402 2.620 -9.209 1.00 77.88 228 ALA A CA 1
ATOM 1755 C C . ALA A 1 228 ? -17.182 1.299 -9.369 1.00 77.88 228 ALA A C 1
ATOM 1757 O O . ALA A 1 228 ? -16.629 0.245 -9.687 1.00 77.88 228 ALA A O 1
ATOM 1758 N N . GLY A 1 229 ? -18.500 1.365 -9.165 1.00 82.25 229 GLY A N 1
ATOM 1759 C CA . GLY A 1 229 ? -19.401 0.214 -9.280 1.00 82.25 229 GLY A CA 1
ATOM 1760 C C . GLY A 1 229 ? -19.508 -0.666 -8.029 1.00 82.25 229 GLY A C 1
ATOM 1761 O O . GLY A 1 229 ? -20.281 -1.626 -8.052 1.00 82.25 229 GLY A O 1
ATOM 1762 N N . TYR A 1 230 ? -18.781 -0.345 -6.954 1.00 86.94 230 TYR A N 1
ATOM 1763 C CA . TYR A 1 230 ? -18.965 -0.955 -5.638 1.00 86.94 230 TYR A CA 1
ATOM 1764 C C . TYR A 1 230 ? -19.856 -0.085 -4.751 1.00 86.94 230 TYR A C 1
ATOM 1766 O O . TYR A 1 230 ? -19.732 1.138 -4.707 1.00 86.94 230 TYR A O 1
ATOM 1774 N N . GLU A 1 231 ? -20.727 -0.733 -3.987 1.00 90.88 231 GLU A N 1
ATOM 1775 C CA . GLU A 1 231 ? -21.645 -0.104 -3.048 1.00 90.88 231 GLU A CA 1
ATOM 1776 C C . GLU A 1 231 ? -21.456 -0.694 -1.649 1.00 90.88 231 GLU A C 1
ATOM 1778 O O . GLU A 1 231 ? -21.389 -1.909 -1.466 1.00 90.88 231 GLU A O 1
ATOM 1783 N N . LEU A 1 232 ? -21.400 0.170 -0.635 1.00 93.25 232 LEU A N 1
ATOM 1784 C CA . LEU A 1 232 ? -21.472 -0.259 0.760 1.00 93.25 232 LEU A CA 1
ATOM 1785 C C . LEU A 1 232 ? -22.930 -0.559 1.124 1.00 93.25 232 LEU A C 1
ATOM 1787 O O . LEU A 1 232 ? -23.710 0.385 1.307 1.00 93.25 232 LEU A O 1
ATOM 1791 N N . GLU A 1 233 ? -23.260 -1.841 1.284 1.00 92.62 233 GLU A N 1
ATOM 1792 C CA . GLU A 1 233 ? -24.580 -2.293 1.745 1.00 92.62 233 GLU A CA 1
ATOM 1793 C C . GLU A 1 233 ? -24.731 -2.198 3.263 1.00 92.62 233 GLU A C 1
ATOM 1795 O O . GLU A 1 233 ? -25.829 -1.951 3.756 1.00 92.62 233 GLU A O 1
ATOM 1800 N N . GLY A 1 234 ? -23.657 -2.416 4.024 1.00 92.69 234 GLY A N 1
ATOM 1801 C CA . GLY A 1 234 ? -23.761 -2.405 5.476 1.00 92.69 234 GLY A CA 1
ATOM 1802 C C . GLY A 1 234 ? -22.432 -2.528 6.197 1.00 92.69 234 GLY A C 1
ATOM 1803 O O . GLY A 1 234 ? -21.433 -2.985 5.646 1.00 92.69 234 GLY A O 1
ATOM 1804 N N . VAL A 1 235 ? -22.456 -2.116 7.459 1.00 94.69 235 VAL A N 1
ATOM 1805 C CA . VAL A 1 235 ? -21.348 -2.234 8.404 1.00 94.69 235 VAL A CA 1
ATOM 1806 C C . VAL A 1 235 ? -21.903 -2.828 9.692 1.00 94.69 235 VAL A C 1
ATOM 1808 O O . VAL A 1 235 ? -23.012 -2.490 10.110 1.00 94.69 235 VAL A O 1
ATOM 1811 N N . GLY A 1 236 ? -21.156 -3.717 10.327 1.00 90.69 236 GLY A N 1
ATOM 1812 C CA . GLY A 1 236 ? -21.543 -4.371 11.565 1.00 90.69 236 GLY A CA 1
ATOM 1813 C C . GLY A 1 236 ? -20.345 -4.765 12.412 1.00 90.69 236 GLY A C 1
ATOM 1814 O O . GLY A 1 236 ? -19.193 -4.502 12.077 1.00 90.69 236 GLY A O 1
ATOM 1815 N N . SER A 1 237 ? -20.640 -5.388 13.540 1.00 80.50 237 SER A N 1
ATOM 1816 C CA . SER A 1 237 ? -19.656 -6.073 14.367 1.00 80.50 237 SER A CA 1
ATOM 1817 C C . SER A 1 237 ? -20.378 -7.191 15.093 1.00 80.50 237 SER A C 1
ATOM 1819 O O . SER A 1 237 ? -21.076 -6.906 16.063 1.00 80.50 237 SER A O 1
ATOM 1821 N N . GLY A 1 238 ? -20.275 -8.427 14.586 1.00 75.19 238 GLY A N 1
ATOM 1822 C CA . GLY A 1 238 ? -20.775 -9.677 15.180 1.00 75.19 238 GLY A CA 1
ATOM 1823 C C . GLY A 1 238 ? -22.241 -9.696 15.653 1.00 75.19 238 GLY A C 1
ATOM 1824 O O . GLY A 1 238 ? -23.074 -10.407 15.103 1.00 75.19 238 GLY A O 1
ATOM 1825 N N . LEU A 1 239 ? -22.542 -8.949 16.714 1.00 75.06 239 LEU A N 1
ATOM 1826 C CA . LEU A 1 239 ? -23.812 -8.875 17.431 1.00 75.06 239 LEU A CA 1
ATOM 1827 C C . LEU A 1 239 ? -24.755 -7.754 16.958 1.00 75.06 239 LEU A C 1
ATOM 1829 O O . LEU A 1 239 ? -25.933 -7.789 17.305 1.00 75.06 239 LEU A O 1
ATOM 1833 N N . PHE A 1 240 ? -24.281 -6.749 16.214 1.00 83.88 240 PHE A N 1
ATOM 1834 C CA . PHE A 1 240 ? -25.129 -5.629 15.779 1.00 83.88 240 PHE A CA 1
ATOM 1835 C C . PHE A 1 240 ? -24.654 -4.971 14.479 1.00 83.88 240 PHE A C 1
ATOM 1837 O O . PHE A 1 240 ? -23.474 -4.998 14.122 1.00 83.88 240 PHE A O 1
ATOM 1844 N N . SER A 1 241 ? -25.594 -4.326 13.787 1.00 91.25 241 SER A N 1
ATOM 1845 C CA . SER A 1 241 ? -25.315 -3.430 12.664 1.00 91.25 241 SER A CA 1
ATOM 1846 C C . SER A 1 241 ? -24.957 -2.034 13.169 1.00 91.25 241 SER A C 1
ATOM 1848 O O . SER A 1 241 ? -25.536 -1.540 14.139 1.00 91.25 241 SER A O 1
ATOM 1850 N N . TYR A 1 242 ? -24.011 -1.382 12.501 1.00 93.19 242 TYR A N 1
ATOM 1851 C CA . TYR A 1 242 ? -23.661 0.003 12.784 1.00 93.19 242 TYR A CA 1
ATOM 1852 C C . TYR A 1 242 ? -24.795 0.925 12.316 1.00 93.19 242 TYR A C 1
ATOM 1854 O O . TYR A 1 242 ? -25.250 0.799 11.177 1.00 93.19 242 TYR A O 1
ATOM 1862 N N . PRO A 1 243 ? -25.254 1.872 13.151 1.00 92.75 243 PRO A N 1
ATOM 1863 C CA . PRO A 1 243 ? -26.226 2.867 12.716 1.00 92.75 243 PRO A CA 1
ATOM 1864 C C . PRO A 1 243 ? -25.637 3.773 11.625 1.00 92.75 243 PRO A C 1
ATOM 1866 O O . PRO A 1 243 ? -24.485 4.191 11.738 1.00 92.75 243 PRO A O 1
ATOM 1869 N N . GLU A 1 244 ? -26.444 4.168 10.634 1.00 91.94 244 GLU A N 1
ATOM 1870 C CA . GLU A 1 244 ? -25.992 4.990 9.493 1.00 91.94 244 GLU A CA 1
ATOM 1871 C C . GLU A 1 244 ? -25.305 6.299 9.905 1.00 91.94 244 GLU A C 1
ATOM 1873 O O . GLU A 1 244 ? -24.381 6.743 9.236 1.00 91.94 244 GLU A O 1
ATOM 1878 N N . ARG A 1 245 ? -25.675 6.887 11.053 1.00 93.19 245 ARG A N 1
ATOM 1879 C CA . ARG A 1 245 ? -25.027 8.102 11.585 1.00 93.19 245 ARG A CA 1
ATOM 1880 C C . ARG A 1 245 ? -23.529 7.946 11.893 1.00 93.19 245 ARG A C 1
ATOM 1882 O O . ARG A 1 245 ? -22.859 8.949 12.101 1.00 93.19 245 ARG A O 1
ATOM 1889 N N . TYR A 1 246 ? -23.021 6.715 11.979 1.00 93.94 246 TYR A N 1
ATOM 1890 C CA . TYR A 1 246 ? -21.596 6.412 12.157 1.00 93.94 246 TYR A CA 1
ATOM 1891 C C . TYR A 1 246 ? -20.888 6.134 10.825 1.00 93.94 246 TYR A C 1
ATOM 1893 O O . TYR A 1 246 ? -19.741 5.696 10.831 1.00 93.94 246 TYR A O 1
ATOM 1901 N N . ILE A 1 247 ? -21.546 6.355 9.687 1.00 95.81 247 ILE A N 1
ATOM 1902 C CA . ILE A 1 247 ? -21.015 6.042 8.364 1.00 95.81 247 ILE A CA 1
ATOM 1903 C C . ILE A 1 247 ? -21.158 7.278 7.478 1.00 95.81 247 ILE A C 1
ATOM 1905 O O . ILE A 1 247 ? -22.264 7.701 7.150 1.00 95.81 247 ILE A O 1
ATOM 1909 N N . SER A 1 248 ? -20.031 7.828 7.040 1.00 95.12 248 SER A N 1
ATOM 1910 C CA . SER A 1 248 ? -19.985 8.907 6.054 1.00 95.12 248 SER A CA 1
ATOM 1911 C C . SER A 1 248 ? -19.489 8.363 4.720 1.00 95.12 248 SER A C 1
ATOM 1913 O O . SER A 1 248 ? -18.529 7.595 4.675 1.00 95.12 248 SER A O 1
ATOM 1915 N N . LYS A 1 249 ? -20.134 8.767 3.622 1.00 93.44 249 LYS A N 1
ATOM 1916 C CA . LYS A 1 249 ? -19.745 8.400 2.255 1.00 93.44 249 LYS A CA 1
ATOM 1917 C C . LYS A 1 249 ? -19.427 9.668 1.466 1.00 93.44 249 LYS A C 1
ATOM 1919 O O . LYS A 1 249 ? -20.245 10.583 1.415 1.00 93.44 249 LYS A O 1
ATOM 1924 N N . HIS A 1 250 ? -18.263 9.704 0.833 1.00 90.81 250 HIS A N 1
ATOM 1925 C CA . HIS A 1 250 ? -17.810 10.796 -0.021 1.00 90.81 250 HIS A CA 1
ATOM 1926 C C . HIS A 1 250 ? -17.495 10.233 -1.407 1.00 90.81 250 HIS A C 1
ATOM 1928 O O . HIS A 1 250 ? -16.458 9.601 -1.605 1.00 90.81 250 HIS A O 1
ATOM 1934 N N . SER A 1 251 ? -18.414 10.426 -2.352 1.00 87.19 251 SER A N 1
ATOM 1935 C CA . SER A 1 251 ? -18.290 9.894 -3.711 1.00 87.19 251 SER A CA 1
ATOM 1936 C C . SER A 1 251 ? -17.644 10.891 -4.669 1.00 87.19 251 SER A C 1
ATOM 1938 O O . SER A 1 251 ? -17.910 12.090 -4.618 1.00 87.19 251 SER A O 1
ATOM 1940 N N . SER A 1 252 ? -16.828 10.354 -5.565 1.00 82.00 252 SER A N 1
ATOM 1941 C CA . SER A 1 252 ? -16.275 10.981 -6.763 1.00 82.00 252 SER A CA 1
ATOM 1942 C C . SER A 1 252 ? -16.585 10.092 -7.973 1.00 82.00 252 SER A C 1
ATOM 1944 O O . SER A 1 252 ? -17.033 8.959 -7.795 1.00 82.00 252 SER A O 1
ATOM 1946 N N . ASP A 1 253 ? -16.323 10.570 -9.191 1.00 75.75 253 ASP A N 1
ATOM 1947 C CA . ASP A 1 253 ? -16.660 9.842 -10.427 1.00 75.75 253 ASP A CA 1
ATOM 1948 C C . ASP A 1 253 ? -16.055 8.427 -10.494 1.00 75.75 253 ASP A C 1
ATOM 1950 O O . ASP A 1 253 ? -16.642 7.531 -11.096 1.00 75.75 253 ASP A O 1
ATOM 1954 N N . ASN A 1 254 ? -14.911 8.210 -9.835 1.00 77.81 254 ASN A N 1
ATOM 1955 C CA . ASN A 1 254 ? -14.152 6.962 -9.933 1.00 77.81 254 ASN A CA 1
ATOM 1956 C C . ASN A 1 254 ? -14.058 6.175 -8.616 1.00 77.81 254 ASN A C 1
ATOM 1958 O O . ASN A 1 254 ? -13.533 5.061 -8.618 1.00 77.81 254 ASN A O 1
ATOM 1962 N N . SER A 1 255 ? -14.519 6.731 -7.492 1.00 80.62 255 SER A N 1
ATOM 1963 C CA . SER A 1 255 ? -14.430 6.063 -6.189 1.00 80.62 255 SER A CA 1
ATOM 1964 C C . SER A 1 255 ? -15.317 6.697 -5.119 1.00 80.62 255 SER A C 1
ATOM 1966 O O . SER A 1 255 ? -15.653 7.880 -5.183 1.00 80.62 255 SER A O 1
ATOM 1968 N N . THR A 1 256 ? -15.633 5.926 -4.081 1.00 84.81 256 THR A N 1
ATOM 1969 C CA . THR A 1 256 ? -16.332 6.377 -2.876 1.00 84.81 256 THR A CA 1
ATOM 1970 C C . THR A 1 256 ? -15.465 6.142 -1.647 1.00 84.81 256 THR A C 1
ATOM 1972 O O . THR A 1 256 ? -15.232 5.003 -1.254 1.00 84.81 256 THR A O 1
ATOM 1975 N N . LEU A 1 257 ? -15.031 7.213 -0.982 1.00 88.56 257 LEU A N 1
ATOM 1976 C CA . LEU A 1 257 ? -14.435 7.119 0.349 1.00 88.56 257 LEU A CA 1
ATOM 1977 C C . LEU A 1 257 ? -15.542 6.877 1.377 1.00 88.56 257 LEU A C 1
ATOM 1979 O O . LEU A 1 257 ? -16.472 7.671 1.510 1.00 88.56 257 LEU A O 1
ATOM 1983 N N . VAL A 1 258 ? -15.419 5.796 2.129 1.00 91.94 258 VAL A N 1
ATOM 1984 C CA . VAL A 1 258 ? -16.295 5.447 3.239 1.00 91.94 258 VAL A CA 1
ATOM 1985 C C . VAL A 1 258 ? -15.517 5.636 4.537 1.00 91.94 258 VAL A C 1
ATOM 1987 O O . VAL A 1 258 ? -14.461 5.037 4.737 1.00 91.94 258 VAL A O 1
ATOM 1990 N N . VAL A 1 259 ? -16.056 6.464 5.427 1.00 93.56 259 VAL A N 1
ATOM 1991 C CA . VAL A 1 259 ? -15.526 6.713 6.770 1.00 93.56 259 VAL A CA 1
ATOM 1992 C C . VAL A 1 259 ? -16.489 6.112 7.782 1.00 93.56 259 VAL A C 1
ATOM 1994 O O . VAL A 1 259 ? -17.658 6.488 7.838 1.00 93.56 259 VAL A O 1
ATOM 1997 N N . ILE A 1 260 ? -15.995 5.180 8.589 1.00 94.19 260 ILE A N 1
ATOM 1998 C CA . ILE A 1 260 ? -16.757 4.470 9.614 1.00 94.19 260 ILE A CA 1
ATOM 1999 C C . ILE A 1 260 ? -16.246 4.920 10.977 1.00 94.19 260 ILE A C 1
ATOM 2001 O O . ILE A 1 260 ? -15.099 4.664 11.334 1.00 94.19 260 ILE A O 1
ATOM 2005 N N . TYR A 1 261 ? -17.102 5.565 11.758 1.00 93.88 261 TYR A N 1
ATOM 2006 C CA . TYR A 1 261 ? -16.826 5.916 13.144 1.00 93.88 261 TYR A CA 1
ATOM 2007 C C . TYR A 1 261 ? -17.044 4.685 14.026 1.00 93.88 261 TYR A C 1
ATOM 2009 O O . TYR A 1 261 ? -18.148 4.147 14.114 1.00 93.88 261 TYR A O 1
ATOM 2017 N N . LEU A 1 262 ? -15.982 4.219 14.675 1.00 91.12 262 LEU A N 1
ATOM 2018 C CA . LEU A 1 262 ? -16.017 3.051 15.547 1.00 91.12 262 LEU A CA 1
ATOM 2019 C C . LEU A 1 262 ? -16.907 3.337 16.764 1.00 91.12 262 LEU A C 1
ATOM 2021 O O . LEU A 1 262 ? -16.739 4.360 17.428 1.00 91.12 262 LEU A O 1
ATOM 2025 N N . LEU A 1 263 ? -17.831 2.421 17.086 1.00 87.06 263 LEU A N 1
ATOM 2026 C CA . LEU A 1 263 ? -18.685 2.558 18.276 1.00 87.06 263 LEU A CA 1
ATOM 2027 C C . LEU A 1 263 ? -17.867 2.569 19.571 1.00 87.06 263 LEU A C 1
ATOM 2029 O O . LEU A 1 263 ? -18.215 3.257 20.527 1.00 87.06 263 LEU A O 1
ATOM 2033 N N . THR A 1 264 ? -16.766 1.823 19.576 1.00 83.25 264 THR A N 1
ATOM 2034 C CA . THR A 1 264 ? -15.740 1.860 20.613 1.00 83.25 264 THR A CA 1
ATOM 2035 C C . THR A 1 264 ? -14.426 2.238 19.957 1.00 83.25 264 THR A C 1
ATOM 2037 O O . THR A 1 264 ? -13.880 1.476 19.159 1.00 83.25 264 THR A O 1
ATOM 2040 N N . SER A 1 265 ? -13.926 3.427 20.266 1.00 86.12 265 SER A N 1
ATOM 2041 C CA . SER A 1 265 ? -12.596 3.845 19.836 1.00 86.12 265 SER A CA 1
ATOM 2042 C C . SER A 1 265 ? -11.519 2.999 20.512 1.00 86.12 265 SER A C 1
ATOM 2044 O O . SER A 1 265 ? -11.655 2.600 21.669 1.00 86.12 265 SER A O 1
ATOM 2046 N N . LEU A 1 266 ? -10.436 2.744 19.785 1.00 91.62 266 LEU A N 1
ATOM 2047 C CA . LEU A 1 266 ? -9.249 2.082 20.307 1.00 91.62 266 LEU A CA 1
ATOM 2048 C C . LEU A 1 266 ? -8.416 3.122 21.056 1.00 91.62 266 LEU A C 1
ATOM 2050 O O . LEU A 1 266 ? -7.810 3.989 20.438 1.00 91.62 266 LEU A O 1
ATOM 2054 N N . GLN A 1 267 ? -8.440 3.068 22.382 1.00 91.31 267 GLN A N 1
ATOM 2055 C CA . GLN A 1 267 ? -7.869 4.060 23.295 1.00 91.31 267 GLN A CA 1
ATOM 2056 C C . GLN A 1 267 ? -6.402 3.805 23.653 1.00 91.31 267 GLN A C 1
ATOM 2058 O O . GLN A 1 267 ? -5.719 4.729 24.084 1.00 91.31 267 GLN A O 1
ATOM 2063 N N . ALA A 1 268 ? -5.924 2.567 23.528 1.00 89.31 268 ALA A N 1
ATOM 2064 C CA . ALA A 1 268 ? -4.580 2.190 23.956 1.00 89.31 268 ALA A CA 1
ATOM 2065 C C . ALA A 1 268 ? -3.904 1.224 22.970 1.00 89.31 268 ALA A C 1
ATOM 2067 O O . ALA A 1 268 ? -4.603 0.440 22.316 1.00 89.31 268 ALA A O 1
ATOM 2068 N N . PRO A 1 269 ? -2.557 1.227 22.898 1.00 88.69 269 PRO A N 1
ATOM 2069 C CA . PRO A 1 269 ? -1.809 0.253 22.114 1.00 88.69 269 PRO A CA 1
ATOM 2070 C C . PRO A 1 269 ? -2.200 -1.184 22.464 1.00 88.69 269 PRO A C 1
ATOM 2072 O O . PRO A 1 269 ? -2.382 -1.536 23.630 1.00 88.69 269 PRO A O 1
ATOM 2075 N N . GLY A 1 270 ? -2.317 -2.026 21.444 1.00 89.94 270 GLY A N 1
ATOM 2076 C CA . GLY A 1 270 ? -2.681 -3.431 21.575 1.00 89.94 270 GLY A CA 1
ATOM 2077 C C . GLY A 1 270 ? -4.179 -3.705 21.689 1.00 89.94 270 GLY A C 1
ATOM 2078 O O . GLY A 1 270 ? -4.560 -4.867 21.590 1.00 89.94 270 GLY A O 1
ATOM 2079 N N . GLN A 1 271 ? -5.031 -2.687 21.854 1.00 94.19 271 GLN A N 1
ATOM 2080 C CA . GLN A 1 271 ? -6.479 -2.882 21.778 1.00 94.19 271 GLN A CA 1
ATOM 2081 C C . GLN A 1 271 ? -6.905 -3.238 20.357 1.00 94.19 271 GLN A C 1
ATOM 2083 O O . GLN A 1 271 ? -6.383 -2.680 19.390 1.00 94.19 271 GLN A O 1
ATOM 2088 N N . GLU A 1 272 ? -7.891 -4.126 20.254 1.00 93.19 272 GLU A N 1
ATOM 2089 C CA . GLU A 1 272 ? -8.422 -4.598 18.981 1.00 93.19 272 GLU A CA 1
ATOM 2090 C C . GLU A 1 272 ? -9.915 -4.302 18.843 1.00 93.19 272 GLU A C 1
ATOM 2092 O O . GLU A 1 272 ? -10.673 -4.371 19.811 1.00 93.19 272 GLU A O 1
ATOM 2097 N N . ALA A 1 273 ? -10.338 -4.009 17.617 1.00 91.25 273 ALA A N 1
ATOM 2098 C CA . ALA A 1 273 ? -11.737 -3.926 17.223 1.00 91.25 273 ALA A CA 1
ATOM 2099 C C . ALA A 1 273 ? -11.968 -4.789 15.986 1.00 91.25 273 ALA A C 1
ATOM 2101 O O . ALA A 1 273 ? -11.121 -4.860 15.094 1.00 91.25 273 ALA A O 1
ATOM 2102 N N . LYS A 1 274 ? -13.140 -5.423 15.930 1.00 91.88 274 LYS A N 1
ATOM 2103 C CA . LYS A 1 274 ? -13.591 -6.185 14.766 1.00 91.88 274 LYS A CA 1
ATOM 2104 C C . LYS A 1 274 ? -14.721 -5.457 14.067 1.00 91.88 274 LYS A C 1
ATOM 2106 O O . LYS A 1 274 ? -15.677 -5.033 14.724 1.00 91.88 274 LYS A O 1
ATOM 2111 N N . LEU A 1 275 ? -14.605 -5.348 12.752 1.00 92.50 275 LEU A N 1
ATOM 2112 C CA . LEU A 1 275 ? -15.564 -4.674 11.898 1.00 92.50 275 LEU A CA 1
ATOM 2113 C C . LEU A 1 275 ? -15.929 -5.571 10.721 1.00 92.50 275 LEU A C 1
ATOM 2115 O O . LEU A 1 275 ? -15.052 -5.997 9.974 1.00 92.50 275 LEU A O 1
ATOM 2119 N N . ASP A 1 276 ? -17.220 -5.808 10.548 1.00 94.19 276 ASP A N 1
ATOM 2120 C CA . ASP A 1 276 ? -17.772 -6.518 9.405 1.00 94.19 276 ASP A CA 1
ATOM 2121 C C . ASP A 1 276 ? -18.280 -5.493 8.385 1.00 94.19 276 ASP A C 1
ATOM 2123 O O . ASP A 1 276 ? -19.076 -4.613 8.717 1.00 94.19 276 ASP A O 1
ATOM 2127 N N . VAL A 1 277 ? -17.830 -5.585 7.140 1.00 94.12 277 VAL A N 1
ATOM 2128 C CA . VAL A 1 277 ? -18.183 -4.681 6.044 1.00 94.12 277 VAL A CA 1
ATOM 2129 C C . VAL A 1 277 ? -18.774 -5.507 4.910 1.00 94.12 277 VAL A C 1
ATOM 2131 O O . VAL A 1 277 ? -18.164 -6.455 4.421 1.00 94.12 277 VAL A O 1
ATOM 2134 N N . LYS A 1 278 ? -19.985 -5.142 4.489 1.00 94.12 278 LYS A N 1
ATOM 2135 C CA . LYS A 1 278 ? -20.690 -5.779 3.379 1.00 94.12 278 LYS A CA 1
ATOM 2136 C C . LYS A 1 278 ? -20.664 -4.871 2.161 1.00 94.12 278 LYS A C 1
ATOM 2138 O O . LYS A 1 278 ? -21.247 -3.784 2.180 1.00 94.12 278 LYS A O 1
ATOM 2143 N N . LEU A 1 279 ? -20.018 -5.346 1.104 1.00 93.38 279 LEU A N 1
ATOM 2144 C CA . LEU A 1 279 ? -19.905 -4.652 -0.173 1.00 93.38 279 LEU A CA 1
ATOM 2145 C C . LEU A 1 279 ? -20.684 -5.402 -1.250 1.00 93.38 279 LEU A C 1
ATOM 2147 O O . LEU A 1 279 ? -20.680 -6.632 -1.299 1.00 93.38 279 LEU A O 1
ATOM 2151 N N . LEU A 1 280 ? -21.321 -4.649 -2.135 1.00 92.00 280 LEU A N 1
ATOM 2152 C CA . LEU A 1 280 ? -22.040 -5.144 -3.298 1.00 92.00 280 LEU A CA 1
ATOM 2153 C C . LEU A 1 280 ? -21.398 -4.599 -4.565 1.00 92.00 280 LEU A C 1
ATOM 2155 O O . LEU A 1 280 ? -21.046 -3.426 -4.635 1.00 92.00 280 LEU A O 1
ATOM 2159 N N . ARG A 1 281 ? -21.330 -5.434 -5.597 1.00 87.44 281 ARG A N 1
ATOM 2160 C CA . ARG A 1 281 ? -21.055 -5.005 -6.964 1.00 87.44 281 ARG A CA 1
ATOM 2161 C C . ARG A 1 281 ? -22.079 -5.612 -7.913 1.00 87.44 281 ARG A C 1
ATOM 2163 O O . ARG A 1 281 ? -22.254 -6.832 -7.941 1.00 87.44 281 ARG A O 1
ATOM 2170 N N . GLN A 1 282 ? -22.722 -4.775 -8.719 1.00 83.06 282 GLN A N 1
ATOM 2171 C CA . GLN A 1 282 ? -23.628 -5.226 -9.777 1.00 83.06 282 GLN A CA 1
ATOM 2172 C C . GLN A 1 282 ? -22.821 -5.802 -10.951 1.00 83.06 282 GLN A C 1
ATOM 2174 O O . GLN A 1 282 ? -21.885 -5.169 -11.444 1.00 83.06 282 GLN A O 1
ATOM 2179 N N . ARG A 1 283 ? -23.185 -6.991 -11.443 1.00 69.19 283 ARG A N 1
ATOM 2180 C CA . ARG A 1 283 ? -22.648 -7.527 -12.700 1.00 69.19 283 ARG A CA 1
ATOM 2181 C C . ARG A 1 283 ? -23.442 -6.927 -13.853 1.00 69.19 283 ARG A C 1
ATOM 2183 O O . ARG A 1 283 ? -24.534 -7.384 -14.175 1.00 69.19 283 ARG A O 1
ATOM 2190 N N . SER A 1 284 ? -22.899 -5.899 -14.500 1.00 55.62 284 SER A N 1
ATOM 2191 C CA . SER A 1 284 ? -23.486 -5.432 -15.758 1.00 55.62 284 SER A CA 1
ATOM 2192 C C . SER A 1 284 ? -23.318 -6.501 -16.851 1.00 55.62 284 SER A C 1
ATOM 2194 O O . SER A 1 284 ? -22.287 -7.172 -16.933 1.00 55.62 284 SER A O 1
ATOM 2196 N N . ALA A 1 285 ? -24.324 -6.647 -17.723 1.00 42.19 285 ALA A N 1
ATOM 2197 C CA . ALA A 1 285 ? -24.422 -7.687 -18.759 1.00 42.19 285 ALA A CA 1
ATOM 2198 C C . ALA A 1 285 ? -23.303 -7.678 -19.834 1.00 42.19 285 ALA A C 1
ATOM 2200 O O . ALA A 1 285 ? -23.362 -8.455 -20.783 1.00 42.19 285 ALA A O 1
ATOM 2201 N N . ARG A 1 286 ? -22.292 -6.804 -19.716 1.00 39.41 286 ARG A N 1
ATOM 2202 C CA . ARG A 1 286 ? -21.161 -6.685 -20.654 1.00 39.41 286 ARG A CA 1
ATOM 2203 C C . ARG A 1 286 ? -19.854 -7.322 -20.176 1.00 39.41 286 ARG A C 1
ATOM 2205 O O . ARG A 1 286 ? -18.896 -7.324 -20.940 1.00 39.41 286 ARG A O 1
ATOM 2212 N N . PHE A 1 287 ? -19.799 -7.893 -18.974 1.00 41.31 287 PHE A N 1
ATOM 2213 C CA . PHE A 1 287 ? -18.597 -8.574 -18.482 1.00 41.31 287 PHE A CA 1
ATOM 2214 C C . PHE A 1 287 ? -18.778 -10.095 -18.520 1.00 41.31 287 PHE A C 1
ATOM 2216 O O . PHE A 1 287 ? -19.288 -10.704 -17.583 1.00 41.31 287 PHE A O 1
ATOM 2223 N N . SER A 1 288 ? -18.364 -10.718 -19.627 1.00 30.17 288 SER A N 1
ATOM 2224 C CA . SER A 1 288 ? -18.413 -12.174 -19.836 1.00 30.17 288 SER A CA 1
ATOM 2225 C C . SER A 1 288 ? -17.164 -12.923 -19.353 1.00 30.17 288 SER A C 1
ATOM 2227 O O . SER A 1 288 ? -16.965 -14.077 -19.724 1.00 30.17 288 SER A O 1
ATOM 2229 N N . THR A 1 289 ? -16.326 -12.320 -18.511 1.00 33.00 289 THR A N 1
ATOM 2230 C CA . THR A 1 289 ? -15.181 -13.006 -17.894 1.00 33.00 289 THR A CA 1
ATOM 2231 C C . THR A 1 289 ? -14.966 -12.517 -16.464 1.00 33.00 289 THR A C 1
ATOM 2233 O O . THR A 1 289 ? -15.072 -11.316 -16.222 1.00 33.00 289 THR A O 1
ATOM 2236 N N . PRO A 1 290 ? -14.668 -13.412 -15.502 1.00 30.89 290 PRO A N 1
ATOM 2237 C CA . PRO A 1 290 ? -14.316 -13.015 -14.148 1.00 30.89 290 PRO A CA 1
ATOM 2238 C C . PRO A 1 290 ? -12.918 -12.390 -14.182 1.00 30.89 290 PRO A C 1
ATOM 2240 O O . PRO A 1 290 ? -11.919 -13.101 -14.116 1.00 30.89 290 PRO A O 1
ATOM 2243 N N . SER A 1 291 ? -12.845 -11.067 -14.331 1.00 32.72 291 SER A N 1
ATOM 2244 C CA . SER A 1 291 ? -11.670 -10.323 -13.900 1.00 32.72 291 SER A CA 1
ATOM 2245 C C . SER A 1 291 ? -11.681 -10.354 -12.377 1.00 32.72 291 SER A C 1
ATOM 2247 O O . SER A 1 291 ? -12.621 -9.889 -11.731 1.00 32.72 291 SER A O 1
ATOM 2249 N N . TRP A 1 292 ? -10.720 -11.065 -11.800 1.00 36.81 292 TRP A N 1
ATOM 2250 C CA . TRP A 1 292 ? -10.604 -11.198 -10.356 1.00 36.81 292 TRP A CA 1
ATOM 2251 C C . TRP A 1 292 ? -10.084 -9.868 -9.815 1.00 36.81 292 TRP A C 1
ATOM 2253 O O . TRP A 1 292 ? -8.905 -9.550 -9.967 1.00 36.81 292 TRP A O 1
ATOM 2263 N N . ASP A 1 293 ? -10.995 -9.078 -9.252 1.00 40.16 293 ASP A N 1
ATOM 2264 C CA . ASP A 1 293 ? -10.703 -7.765 -8.686 1.00 40.16 293 ASP A CA 1
ATOM 2265 C C . ASP A 1 293 ? -10.146 -7.955 -7.270 1.00 40.16 293 ASP A C 1
ATOM 2267 O O . ASP A 1 293 ? -10.874 -8.087 -6.283 1.00 40.16 293 ASP A O 1
ATOM 2271 N N . TRP A 1 294 ? -8.818 -8.027 -7.194 1.00 36.84 294 TRP A N 1
ATOM 2272 C CA . TRP A 1 294 ? -8.029 -8.106 -5.961 1.00 36.84 294 TRP A CA 1
ATOM 2273 C C . TRP A 1 294 ? -7.789 -6.724 -5.331 1.00 36.84 294 TRP A C 1
ATOM 2275 O O . TRP A 1 294 ? -6.811 -6.549 -4.615 1.00 36.84 294 TRP A O 1
ATOM 2285 N N . GLU A 1 295 ? -8.657 -5.737 -5.579 1.00 38.06 295 GLU A N 1
ATOM 2286 C CA . GLU A 1 295 ? -8.453 -4.317 -5.224 1.00 38.06 295 GLU A CA 1
ATOM 2287 C C . GLU A 1 295 ? -8.422 -4.012 -3.711 1.00 38.06 295 GLU A C 1
ATOM 2289 O O . GLU A 1 295 ? -8.499 -2.855 -3.312 1.00 38.06 295 GLU A O 1
ATOM 2294 N N . PHE A 1 296 ? -8.295 -5.021 -2.846 1.00 39.16 296 PHE A N 1
ATOM 2295 C CA . PHE A 1 296 ? -8.242 -4.838 -1.399 1.00 39.16 296 PHE A CA 1
ATOM 2296 C C . PHE A 1 296 ? -7.361 -5.902 -0.735 1.00 39.16 296 PHE A C 1
ATOM 2298 O O . PHE A 1 296 ? -7.847 -6.965 -0.335 1.00 39.16 296 PHE A O 1
ATOM 2305 N N . LEU A 1 297 ? -6.075 -5.581 -0.610 1.00 38.16 297 LEU A N 1
ATOM 2306 C CA . LEU A 1 297 ? -5.296 -5.855 0.597 1.00 38.16 297 LEU A CA 1
ATOM 2307 C C . LEU A 1 297 ? -4.834 -4.511 1.155 1.00 38.16 297 LEU A C 1
ATOM 2309 O O . LEU A 1 297 ? -4.432 -3.663 0.328 1.00 38.16 297 LEU A O 1
#

Radius of gyration: 23.59 Å; chains: 1; bounding box: 90×34×51 Å

Foldseek 3Di:
DPDVVVVVVVVVVVVVVVVVVVVVVVLPPAWAKEWEWEWEDAQQWIKIKIKIFTRWWDQKWKAQQPPQPVFFPWKWKQDPQAIFTWDDDDRMTMTGHPTTDRIIIMMTIGNQWDDDPWKIKGWDWDRQATAPGWYFYWYKHAYAQQKDWDKDAWDDDRRMTTHGGIDDHNDIITIIIMGTLAVDFDKHFPDWDWDWDDDPWKIKIKIKTKIFTAGQAWAFKHKDKAFPQKDWPFKDADPDTDDCVQWDWDDDPTIIMIIGGHPDIDNHGGDIDMMITMMMGTDDPPDPHPNPHPVDD

pLDDT: mean 84.91, std 16.2, range [30.17, 97.69]